Protein AF-0000000083258421 (afdb_homodimer)

Secondary structure (DSSP, 8-state):
------EEEEEEEEEEEEETTEEEEEE--SGGGTTSEE-SEEPPPTT--HHHHHHHHHHHHHSEEEEEEEEEEEEEEEEEEEETTEEEEEEEEEEEEEEEEEE-PPPP--STTS----EEEE-GGG--TTTB-HHHHHHHHHHHHS---SSPEE-S------/------EEEEEEEEEEEEETTEEEEEE--SGGGTTSEE-SEEPPPTT--HHHHHHHHHHHHHSEEEEEEEEEEEEEEEEEEEETTEEEEEEEEEEEEEEEEEE-PPPP--STTS----EEEE-GGG--TTTB-HHHHHHHHHHHHS---SSPEE-S------

Organism: NCBI:txid94136

Nearest PDB structures (foldseek):
  3cng-assembly1_B  TM=6.762E-01  e=2.393E-09  Nitrosomonas europaea ATCC 19718
  5ghp-assembly2_B  TM=7.342E-01  e=1.955E-08  Homo sapiens
  5gp0-assembly1_I  TM=7.096E-01  e=2.076E-08  Arabidopsis thaliana
  5ws7-assembly2_B  TM=7.136E-01  e=2.204E-08  Homo sapiens
  2b0v-assembly1_A  TM=6.969E-01  e=4.016E-08  Nitrosomonas europaea

Sequence (324 aa):
MISDRIYHRAFGVYGLCIEDEKLLVIHKNGGPYINRFDLPGGSLEEGESLTEAMRREVHEETGLRVEIDENIGVVDFKLPWLWKGHTDVHHIAVFYTVRQFAGVLIEPNQFKGQDSLGALWVSEEEVSIDNASPLVLKAFDWMKTKKLTIEAECFNEWKVLKMISDRIYHRAFGVYGLCIEDEKLLVIHKNGGPYINRFDLPGGSLEEGESLTEAMRREVHEETGLRVEIDENIGVVDFKLPWLWKGHTDVHHIAVFYTVRQFAGVLIEPNQFKGQDSLGALWVSEEEVSIDNASPLVLKAFDWMKTKKLTIEAECFNEWKVLK

pLDDT: mean 92.64, std 12.78, range [29.88, 98.88]

Radius of gyration: 20.69 Å; Cα contacts (8 Å, |Δi|>4): 763; chains: 2; bounding box: 55×64×48 Å

Solvent-accessible surface area (backbone atoms only — not comparable to full-atom values): 17523 Å² total; per-residue (Å²): 122,87,76,80,79,35,60,41,80,42,63,32,28,30,40,48,37,68,54,95,80,19,39,45,24,24,51,31,86,50,76,74,42,16,75,10,36,27,56,33,35,44,60,67,57,92,82,47,45,71,56,55,27,29,42,49,32,28,24,75,42,24,37,31,36,60,46,80,76,40,70,63,17,61,44,41,37,35,35,52,38,81,52,95,89,20,48,21,35,35,40,38,39,36,40,27,36,33,43,74,78,45,69,54,78,32,60,53,60,84,61,93,79,57,82,56,46,12,36,50,75,41,45,70,90,77,53,47,84,88,46,24,26,71,64,43,54,50,49,51,49,22,73,72,66,76,51,76,65,74,67,62,50,73,37,91,68,60,83,63,57,129,123,87,76,81,80,36,62,41,79,42,62,32,30,31,42,47,35,69,55,96,80,19,39,45,25,26,49,30,87,50,77,74,42,18,75,11,35,27,54,34,34,42,59,68,55,91,82,48,44,72,56,55,27,30,43,51,33,28,25,76,42,25,36,32,35,58,47,80,75,42,68,63,17,63,43,40,36,34,36,51,39,81,52,95,88,19,48,21,35,36,40,38,38,35,40,27,35,31,43,75,79,45,68,55,78,34,59,55,61,84,60,97,76,57,84,57,46,11,34,48,76,38,44,71,89,77,52,48,84,90,45,25,27,71,64,43,55,49,50,51,49,22,74,73,66,76,53,78,64,74,67,62,49,73,38,93,71,58,83,64,56,129

InterPro domains:
  IPR000086 NUDIX hydrolase domain [PF00293] (7-134)
  IPR000086 NUDIX hydrolase domain [PS51462] (6-144)
  IPR015797 NUDIX hydrolase-like domain superfamily [SSF55811] (9-143)
  IPR020084 NUDIX hydrolase, conserved site [PS00893] (42-63)
  IPR020476 NUDIX hydrolase [PR00502] (37-51)
  IPR020476 NUDIX hydrolase [PR00502] (51-66)

Foldseek 3Di:
DPPDAFEDEFEKEFEFEDDPQWTKWFAACDDQQHQATDTQIGDDDPPDDRVRRHQVRCCQQWFFGKDWDDFLAKAWEKAADDDPNGGIYIYIYTYTYIYGPDGDTDDQDPDPDDPRRGIDIDHPVRDDLVHHDVNVVQVSVCVVVVDGDDDHHYDHHGDRDD/DPPDAFEDEFEKEFEFEDDPQWTKWFAACDDQQHQATDTQIGDDDPPDDRVRRHQVRCCFQWFFGKDWDDFLAKAWEWAADDDPNGGIYIYIYTYTYIYGPDGDTDDQDPDPDDPRRGIDIDHPVRDDLVHHDVNVVQVSVCVVVVDGDDDHHYDHHGDRDD

Structure (mmCIF, N/CA/C/O backbone):
data_AF-0000000083258421-model_v1
#
loop_
_entity.id
_entity.type
_entity.pdbx_description
1 polymer 'DNA mismatch repair protein MutT'
#
loop_
_atom_site.group_PDB
_atom_site.id
_atom_site.type_symbol
_atom_site.label_atom_id
_atom_site.label_alt_id
_atom_site.label_comp_id
_atom_site.label_asym_id
_atom_site.label_entity_id
_atom_site.label_seq_id
_atom_site.pdbx_PDB_ins_code
_atom_site.Cartn_x
_atom_site.Cartn_y
_atom_site.Cartn_z
_atom_site.occupancy
_atom_site.B_iso_or_equiv
_atom_site.auth_seq_id
_atom_site.auth_comp_id
_atom_site.auth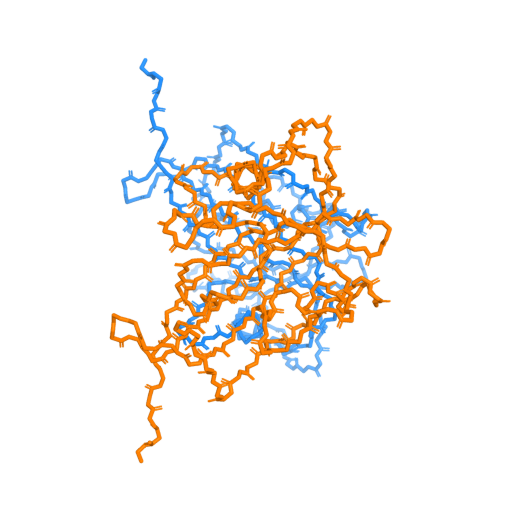_asym_id
_atom_site.auth_atom_id
_atom_site.pdbx_PDB_model_num
ATOM 1 N N . MET A 1 1 ? 23.922 6.582 -24.453 1 29.88 1 MET A N 1
ATOM 2 C CA . MET A 1 1 ? 22.578 7.152 -24.391 1 29.88 1 MET A CA 1
ATOM 3 C C . MET A 1 1 ? 21.891 6.785 -23.078 1 29.88 1 MET A C 1
ATOM 5 O O . MET A 1 1 ? 21.703 5.605 -22.781 1 29.88 1 MET A O 1
ATOM 9 N N . ILE A 1 2 ? 22.141 7.246 -22 1 42.41 2 ILE A N 1
ATOM 10 C CA . ILE A 1 2 ? 21.625 6.879 -20.688 1 42.41 2 ILE A CA 1
ATOM 11 C C . ILE A 1 2 ? 20.141 6.523 -20.797 1 42.41 2 ILE A C 1
ATOM 13 O O . ILE A 1 2 ? 19.312 7.375 -21.141 1 42.41 2 ILE A O 1
ATOM 17 N N . SER A 1 3 ? 19.688 5.488 -21.453 1 52.88 3 SER A N 1
ATOM 18 C CA . SER A 1 3 ? 18.375 5.074 -21.953 1 52.88 3 SER A CA 1
ATOM 19 C C . SER A 1 3 ? 17.281 5.355 -20.922 1 52.88 3 SER A C 1
ATOM 21 O O . SER A 1 3 ? 17.406 4.961 -19.766 1 52.88 3 SER A O 1
ATOM 23 N N . ASP A 1 4 ? 16.531 6.441 -21.078 1 80.94 4 ASP A N 1
ATOM 24 C CA . ASP A 1 4 ? 15.492 7.027 -20.234 1 80.94 4 ASP A CA 1
ATOM 25 C C . ASP A 1 4 ? 14.391 6.016 -19.938 1 80.94 4 ASP A C 1
ATOM 27 O O . ASP A 1 4 ? 13.75 5.492 -20.844 1 80.94 4 ASP A O 1
ATOM 31 N N . ARG A 1 5 ? 14.414 5.406 -18.828 1 92.5 5 ARG A N 1
ATOM 32 C CA . ARG A 1 5 ? 13.414 4.43 -18.422 1 92.5 5 ARG A CA 1
ATOM 33 C C . ARG A 1 5 ? 12.047 5.078 -18.266 1 92.5 5 ARG A C 1
ATOM 35 O O . ARG A 1 5 ? 11.922 6.168 -17.719 1 92.5 5 ARG A O 1
ATOM 42 N N . ILE A 1 6 ? 11.141 4.488 -18.922 1 95.81 6 ILE A N 1
ATOM 43 C CA . ILE A 1 6 ? 9.75 4.902 -18.812 1 95.81 6 ILE A CA 1
ATOM 44 C C . ILE A 1 6 ? 8.945 3.826 -18.094 1 95.81 6 ILE A C 1
ATOM 46 O O . ILE A 1 6 ? 8.766 2.723 -18.609 1 95.81 6 ILE A O 1
ATOM 50 N N . TYR A 1 7 ? 8.375 4.121 -17 1 97.19 7 TYR A N 1
ATOM 51 C CA . TYR A 1 7 ? 7.777 3.113 -16.125 1 97.19 7 TYR A CA 1
ATOM 52 C C . TYR A 1 7 ? 6.262 3.076 -16.297 1 97.19 7 TYR A C 1
ATOM 54 O O . TYR A 1 7 ? 5.613 4.121 -16.344 1 97.19 7 TYR A O 1
ATOM 62 N N . HIS A 1 8 ? 5.785 1.91 -16.422 1 97.44 8 HIS A N 1
ATOM 63 C CA . HIS A 1 8 ? 4.371 1.667 -16.156 1 97.44 8 HIS A CA 1
ATOM 64 C C . HIS A 1 8 ? 4.141 1.32 -14.688 1 97.44 8 HIS A C 1
ATOM 66 O O . HIS A 1 8 ? 4.691 0.341 -14.18 1 97.44 8 HIS A O 1
ATOM 72 N N . ARG A 1 9 ? 3.344 2.07 -14.031 1 97.69 9 ARG A N 1
ATOM 73 C CA . ARG A 1 9 ? 3.062 1.78 -12.625 1 97.69 9 ARG A CA 1
ATOM 74 C C . ARG A 1 9 ? 1.864 0.847 -12.492 1 97.69 9 ARG A C 1
ATOM 76 O O . ARG A 1 9 ? 0.759 1.178 -12.922 1 97.69 9 ARG A O 1
ATOM 83 N N . ALA A 1 10 ? 2.08 -0.339 -11.914 1 97.88 10 ALA A N 1
ATOM 84 C CA . ALA A 1 10 ? 1.036 -1.321 -11.625 1 97.88 10 ALA A CA 1
ATOM 85 C C . ALA A 1 10 ? 0.818 -1.473 -10.125 1 97.88 10 ALA A C 1
ATOM 87 O O . ALA A 1 10 ? 1.778 -1.522 -9.352 1 97.88 10 ALA A O 1
ATOM 88 N N . PHE A 1 11 ? -0.414 -1.455 -9.742 1 98.44 11 PHE A N 1
ATOM 89 C CA . PHE A 1 11 ? -0.797 -1.605 -8.344 1 98.44 11 PHE A CA 1
ATOM 90 C C . PHE A 1 11 ? -1.727 -2.799 -8.164 1 98.44 11 PHE A C 1
ATOM 92 O O . PHE A 1 11 ? -2.656 -2.994 -8.945 1 98.44 11 PHE A O 1
ATOM 99 N N . GLY A 1 12 ? -1.401 -3.598 -7.125 1 98.56 12 GLY A N 1
ATOM 100 C CA . GLY A 1 12 ? -2.262 -4.734 -6.836 1 98.56 12 GLY A CA 1
ATOM 101 C C . GLY A 1 12 ? -2.268 -5.121 -5.367 1 98.56 12 GLY A C 1
ATOM 102 O O . GLY A 1 12 ? -1.413 -4.672 -4.602 1 98.56 12 GLY A O 1
ATOM 103 N N . VAL A 1 13 ? -3.262 -5.91 -4.984 1 98.88 13 VAL A N 1
ATOM 104 C CA . VAL A 1 13 ? -3.396 -6.477 -3.645 1 98.88 13 VAL A CA 1
ATOM 105 C C . VAL A 1 13 ? -3.322 -8 -3.719 1 98.88 13 VAL A C 1
ATOM 107 O O . VAL A 1 13 ? -3.857 -8.609 -4.648 1 98.88 13 VAL A O 1
ATOM 110 N N . TYR A 1 14 ? -2.65 -8.594 -2.707 1 98.81 14 TYR A N 1
ATOM 111 C CA . TYR A 1 14 ? -2.361 -10.016 -2.793 1 98.81 14 TYR A CA 1
ATOM 112 C C . TYR A 1 14 ? -2.551 -10.695 -1.441 1 98.81 14 TYR A C 1
ATOM 114 O O . TYR A 1 14 ? -2.188 -10.133 -0.404 1 98.81 14 TYR A O 1
ATOM 122 N N . GLY A 1 15 ? -3.109 -11.836 -1.472 1 98.75 15 GLY A N 1
ATOM 123 C CA . GLY A 1 15 ? -3.346 -12.617 -0.268 1 98.75 15 GLY A CA 1
ATOM 124 C C . GLY A 1 15 ? -2.379 -13.773 -0.106 1 98.75 15 GLY A C 1
ATOM 125 O O . GLY A 1 15 ? -2.23 -14.602 -1.011 1 98.75 15 GLY A O 1
ATOM 126 N N . LEU A 1 16 ? -1.738 -13.812 0.996 1 98.75 16 LEU A N 1
ATOM 127 C CA . LEU A 1 16 ? -0.908 -14.953 1.37 1 98.75 16 LEU A CA 1
ATOM 128 C C . LEU A 1 16 ? -1.721 -15.984 2.139 1 98.75 16 LEU A C 1
ATOM 130 O O . LEU A 1 16 ? -2.037 -15.789 3.314 1 98.75 16 LEU A O 1
ATOM 134 N N . CYS A 1 17 ? -2.078 -17 1.497 1 98.44 17 CYS A N 1
ATOM 135 C CA . CYS A 1 17 ? -2.697 -18.156 2.129 1 98.44 17 CYS A CA 1
ATOM 136 C C . CYS A 1 17 ? -1.655 -19.219 2.465 1 98.44 17 CYS A C 1
ATOM 138 O O . CYS A 1 17 ? -1.062 -19.828 1.567 1 98.44 17 CYS A O 1
ATOM 140 N N . ILE A 1 18 ? -1.469 -19.438 3.764 1 98.38 18 ILE A N 1
ATOM 141 C CA . ILE A 1 18 ? -0.36 -20.281 4.215 1 98.38 18 ILE A CA 1
ATOM 142 C C . ILE A 1 18 ? -0.897 -21.453 5.027 1 98.38 18 ILE A C 1
ATOM 144 O O . ILE A 1 18 ? 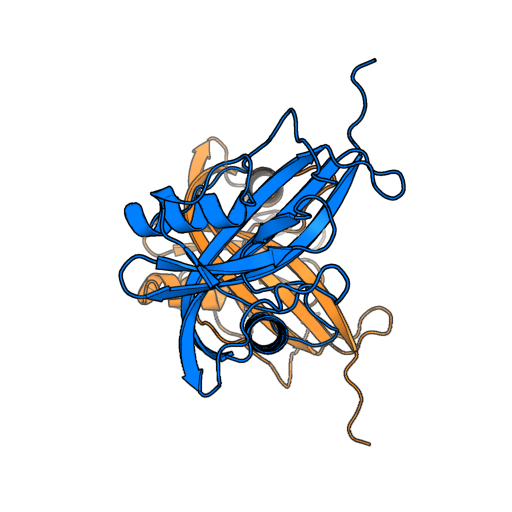-1.719 -21.266 5.926 1 98.38 18 ILE A O 1
ATOM 148 N N . GLU A 1 19 ? -0.505 -22.594 4.664 1 95.94 19 GLU A N 1
ATOM 149 C CA . GLU A 1 19 ? -0.822 -23.828 5.379 1 95.94 19 GLU A CA 1
ATOM 150 C C . GLU A 1 19 ? 0.378 -24.766 5.418 1 95.94 19 GLU A C 1
ATOM 152 O O . GLU A 1 19 ? 0.957 -25.078 4.375 1 95.94 19 GLU A O 1
ATOM 157 N N . ASP A 1 20 ? 0.779 -25.25 6.621 1 95.69 20 ASP A N 1
ATOM 158 C CA . ASP A 1 20 ? 1.861 -26.203 6.781 1 95.69 20 ASP A CA 1
ATOM 159 C C . ASP A 1 20 ? 3.113 -25.766 6.027 1 95.69 20 ASP A C 1
ATOM 161 O O . ASP A 1 20 ? 3.67 -26.531 5.234 1 95.69 20 ASP A O 1
ATOM 165 N N . GLU A 1 21 ? 3.416 -24.531 6.133 1 96.31 21 GLU A N 1
ATOM 166 C CA . GLU A 1 21 ? 4.621 -23.906 5.582 1 96.31 21 GLU A CA 1
ATOM 167 C C . GLU A 1 21 ? 4.574 -23.859 4.059 1 96.31 21 GLU A C 1
ATOM 169 O O . GLU A 1 21 ? 5.602 -23.672 3.404 1 96.31 21 GLU A O 1
ATOM 174 N N . LYS A 1 22 ? 3.4 -24.047 3.543 1 98.31 22 LYS A N 1
ATOM 175 C CA . LYS A 1 22 ? 3.197 -23.906 2.104 1 98.31 22 LYS A CA 1
ATOM 176 C C . LYS A 1 22 ? 2.393 -22.656 1.782 1 98.31 22 LYS A C 1
ATOM 178 O O . LYS A 1 22 ? 1.642 -22.156 2.625 1 98.31 22 LYS A O 1
ATOM 183 N N . LEU A 1 23 ? 2.617 -22.219 0.597 1 98.62 23 LEU A N 1
ATOM 184 C CA . LEU A 1 23 ? 1.951 -21.016 0.097 1 98.62 23 LEU A CA 1
ATOM 185 C C . LEU A 1 23 ? 1.04 -21.359 -1.079 1 98.62 23 LEU A C 1
ATOM 187 O O . LEU A 1 23 ? 1.433 -22.109 -1.98 1 98.62 23 LEU A O 1
ATOM 191 N N . LEU A 1 24 ? -0.202 -20.891 -1.027 1 98.19 24 LEU A N 1
ATOM 192 C CA . LEU A 1 24 ? -1.101 -21.047 -2.166 1 98.19 24 LEU A CA 1
ATOM 193 C C . LEU A 1 24 ? -0.735 -20.078 -3.289 1 98.19 24 LEU A C 1
ATOM 195 O O . LEU A 1 24 ? -0.641 -18.875 -3.068 1 98.19 24 LEU A O 1
ATOM 199 N N . VAL A 1 25 ? -0.503 -20.656 -4.434 1 98.12 25 VAL A N 1
ATOM 200 C CA . VAL A 1 25 ? -0.111 -19.828 -5.57 1 98.12 25 VAL A CA 1
ATOM 201 C C . VAL A 1 25 ? -0.979 -20.172 -6.781 1 98.12 25 VAL A C 1
ATOM 203 O O . VAL A 1 25 ? -1.718 -21.156 -6.766 1 98.12 25 VAL A O 1
ATOM 206 N N . ILE A 1 26 ? -0.925 -19.266 -7.746 1 96.75 26 ILE A N 1
ATOM 207 C CA . ILE A 1 26 ? -1.577 -19.469 -9.031 1 96.75 26 ILE A CA 1
ATOM 208 C C . ILE A 1 26 ? -0.54 -19.406 -10.156 1 96.75 26 ILE A C 1
ATOM 210 O O . ILE A 1 26 ? 0.608 -19.031 -9.922 1 96.75 26 ILE A O 1
ATOM 214 N N . HIS A 1 27 ? -0.948 -19.828 -11.312 1 93.12 27 HIS A N 1
ATOM 215 C CA . HIS A 1 27 ? -0.132 -19.641 -12.508 1 93.12 27 HIS A CA 1
ATOM 216 C C . HIS A 1 27 ? -0.548 -18.375 -13.25 1 93.12 27 HIS A C 1
ATOM 218 O O . HIS A 1 27 ? -1.675 -18.281 -13.742 1 93.12 27 HIS A O 1
ATOM 224 N N . LYS A 1 28 ? 0.379 -17.453 -13.344 1 92.06 28 LYS A N 1
ATOM 225 C CA . LYS A 1 28 ? 0.048 -16.203 -14.016 1 92.06 28 LYS A CA 1
ATOM 226 C C . LYS A 1 28 ? -0.064 -16.406 -15.523 1 92.06 28 LYS A C 1
ATOM 228 O O . LYS A 1 28 ? 0.782 -17.062 -16.125 1 92.06 28 LYS A O 1
ATOM 233 N N . ASN A 1 29 ? -1.01 -15.75 -16.109 1 89 29 ASN A N 1
ATOM 234 C CA . ASN A 1 29 ? -1.266 -15.992 -17.531 1 89 29 ASN A CA 1
ATOM 235 C C . ASN A 1 29 ? -1.022 -14.734 -18.359 1 89 29 ASN A C 1
ATOM 237 O O . ASN A 1 29 ? -1.435 -14.664 -19.516 1 89 29 ASN A O 1
ATOM 241 N N . GLY A 1 30 ? -0.426 -13.773 -17.734 1 88.62 30 GLY A N 1
ATOM 242 C CA . GLY A 1 30 ? -0.123 -12.547 -18.453 1 88.62 30 GLY A CA 1
ATOM 243 C C . GLY A 1 30 ? 0.861 -11.648 -17.719 1 88.62 30 GLY A C 1
ATOM 244 O O . GLY A 1 30 ? 1.296 -11.977 -16.609 1 88.62 30 GLY A O 1
ATOM 245 N N . GLY A 1 31 ? 1.229 -10.594 -18.484 1 92.75 31 GLY A N 1
ATOM 246 C CA . GLY A 1 31 ? 2.102 -9.609 -17.859 1 92.75 31 GLY A CA 1
ATOM 247 C C . GLY A 1 31 ? 3.531 -10.094 -17.703 1 92.75 31 GLY A C 1
ATOM 248 O O . GLY A 1 31 ? 3.926 -11.086 -18.312 1 92.75 31 GLY A O 1
ATOM 249 N N . PRO A 1 32 ? 4.25 -9.43 -16.906 1 95.25 32 PRO A N 1
ATOM 250 C CA . PRO A 1 32 ? 5.68 -9.727 -16.766 1 95.25 32 PRO A CA 1
ATOM 251 C C . PRO A 1 32 ? 5.945 -11.031 -16.031 1 95.25 32 PRO A C 1
ATOM 253 O O . PRO A 1 32 ? 7.059 -11.562 -16.078 1 95.25 32 PRO A O 1
ATOM 256 N N . TYR A 1 33 ? 4.93 -11.523 -15.352 1 96.19 33 TYR A N 1
ATOM 257 C CA . TYR A 1 33 ? 5.113 -12.727 -14.547 1 96.19 33 TYR A CA 1
ATOM 258 C C . TYR A 1 33 ? 4.477 -13.938 -15.219 1 96.19 33 TYR A C 1
ATOM 260 O O . TYR A 1 33 ? 4.242 -14.961 -14.578 1 96.19 33 TYR A O 1
ATOM 268 N N . ILE A 1 34 ? 4.195 -13.891 -16.484 1 93.38 34 ILE A N 1
ATOM 269 C CA . ILE A 1 34 ? 3.498 -14.953 -17.203 1 93.38 34 ILE A CA 1
ATOM 270 C C . ILE A 1 34 ? 4.25 -16.266 -17.047 1 93.38 34 ILE A C 1
ATOM 272 O O . ILE A 1 34 ? 5.48 -16.297 -17.078 1 93.38 34 ILE A O 1
ATOM 276 N N . ASN A 1 35 ? 3.422 -17.344 -16.766 1 92.19 35 ASN A N 1
ATOM 277 C CA . ASN A 1 35 ? 3.898 -18.703 -16.656 1 92.19 35 ASN A CA 1
ATOM 278 C C . ASN A 1 35 ? 4.762 -18.906 -15.406 1 92.19 35 ASN A C 1
ATOM 280 O O . ASN A 1 35 ? 5.539 -19.859 -15.328 1 92.19 35 ASN A O 1
ATOM 284 N N . ARG A 1 36 ? 4.699 -18.031 -14.492 1 95.94 36 ARG A N 1
ATOM 285 C CA . ARG A 1 36 ? 5.309 -18.172 -13.172 1 95.94 36 ARG A CA 1
ATOM 286 C C . ARG A 1 36 ? 4.242 -18.328 -12.094 1 95.94 36 ARG A C 1
ATOM 288 O O . ARG A 1 36 ? 3.09 -17.938 -12.289 1 95.94 36 ARG A O 1
ATOM 295 N N . PHE A 1 37 ? 4.703 -18.953 -11.047 1 96.88 37 PHE A N 1
ATOM 296 C CA . PHE A 1 37 ? 3.883 -18.891 -9.844 1 96.88 37 PHE A CA 1
ATOM 297 C C . PHE A 1 37 ? 3.711 -17.453 -9.375 1 96.88 37 PHE A C 1
ATOM 299 O O . PHE A 1 37 ? 4.668 -16.672 -9.375 1 96.88 37 PHE A O 1
ATOM 306 N N . ASP A 1 38 ? 2.5 -17.172 -9.07 1 98.06 38 ASP A N 1
ATOM 307 C CA . ASP A 1 38 ? 2.189 -15.852 -8.523 1 98.06 38 ASP A CA 1
ATOM 308 C C . ASP A 1 38 ? 1.229 -15.953 -7.34 1 98.06 38 ASP A C 1
ATOM 310 O O . ASP A 1 38 ? 0.704 -17.031 -7.055 1 98.06 38 ASP A O 1
ATOM 314 N N . LEU A 1 39 ? 1.066 -14.906 -6.633 1 98.5 39 LEU A N 1
ATOM 315 C CA . LEU A 1 39 ? 0.11 -14.875 -5.531 1 98.5 39 LEU A CA 1
ATOM 316 C C . LEU A 1 39 ? -1.298 -14.594 -6.039 1 98.5 39 LEU A C 1
ATOM 318 O O . LEU A 1 39 ? -1.475 -13.82 -6.988 1 98.5 39 LEU A O 1
ATOM 322 N N . PRO A 1 40 ? -2.289 -15.242 -5.438 1 98 40 PRO A N 1
ATOM 323 C CA . PRO A 1 40 ? -3.646 -14.789 -5.758 1 98 40 PRO A CA 1
ATOM 324 C C . PRO A 1 40 ? -3.873 -13.312 -5.426 1 98 40 PRO A C 1
ATOM 326 O O . PRO A 1 40 ? -3.512 -12.859 -4.34 1 98 40 PRO A O 1
ATOM 329 N N . GLY A 1 41 ? -4.414 -12.617 -6.258 1 98 41 GLY A N 1
ATOM 330 C CA . GLY A 1 41 ? -4.605 -11.188 -6.125 1 98 41 GLY A CA 1
ATOM 331 C C . GLY A 1 41 ? -4.66 -10.461 -7.457 1 98 41 GLY A C 1
ATOM 332 O O . GLY A 1 41 ? -4.676 -11.102 -8.516 1 98 41 GLY A O 1
ATOM 333 N N . GLY A 1 42 ? -4.738 -9.18 -7.445 1 97.75 42 GLY A N 1
ATOM 334 C CA . GLY A 1 42 ? -4.832 -8.398 -8.664 1 97.75 42 GLY A CA 1
ATOM 335 C C . GLY A 1 42 ? -5.184 -6.945 -8.422 1 97.75 42 GLY A C 1
ATOM 336 O O . GLY A 1 42 ? -4.98 -6.43 -7.32 1 97.75 42 GLY A O 1
ATOM 337 N N . SER A 1 43 ? -5.629 -6.316 -9.461 1 97.94 43 SER A N 1
ATOM 338 C CA . SER A 1 43 ? -5.922 -4.887 -9.43 1 97.94 43 SER A CA 1
ATOM 339 C C . SER A 1 43 ? -7.305 -4.621 -8.836 1 97.94 43 SER A C 1
ATOM 341 O O . SER A 1 43 ? -8.156 -5.508 -8.82 1 97.94 43 SER A O 1
ATOM 343 N N . LEU A 1 44 ? -7.484 -3.439 -8.352 1 98.44 44 LEU A N 1
ATOM 344 C CA . LEU A 1 44 ? -8.781 -3.004 -7.84 1 98.44 44 LEU A CA 1
ATOM 345 C C . LEU A 1 44 ? -9.727 -2.662 -8.984 1 98.44 44 LEU A C 1
ATOM 347 O O . LEU A 1 44 ? -9.32 -2.043 -9.969 1 98.44 44 LEU A O 1
ATOM 351 N N . GLU A 1 45 ? -10.992 -3.025 -8.852 1 97.38 45 GLU A N 1
ATOM 352 C CA . GLU A 1 45 ? -12.047 -2.49 -9.711 1 97.38 45 GLU A CA 1
ATOM 353 C C . GLU A 1 45 ? -12.562 -1.159 -9.172 1 97.38 45 GLU A C 1
ATOM 355 O O . GLU A 1 45 ? -12.234 -0.762 -8.055 1 97.38 45 GLU A O 1
ATOM 360 N N . GLU A 1 46 ? -13.352 -0.487 -9.922 1 94.06 46 GLU A N 1
ATOM 361 C CA . GLU A 1 46 ? -13.891 0.81 -9.523 1 94.06 46 GLU A CA 1
ATOM 362 C C . GLU A 1 46 ? -14.711 0.694 -8.242 1 94.06 46 GLU A C 1
ATOM 364 O O . GLU A 1 46 ? -15.562 -0.191 -8.117 1 94.06 46 GLU A O 1
ATOM 369 N N . GLY A 1 47 ? -14.352 1.527 -7.293 1 93.94 47 GLY A N 1
ATOM 370 C CA . GLY A 1 47 ? -15.125 1.614 -6.07 1 93.94 47 GLY A CA 1
ATOM 371 C C . GLY A 1 47 ? -14.719 0.592 -5.027 1 93.94 47 GLY A C 1
ATOM 372 O O . GLY A 1 47 ? -15.172 0.649 -3.883 1 93.94 47 GLY A O 1
ATOM 373 N N . GLU A 1 48 ? -13.836 -0.302 -5.359 1 97.81 48 GLU A N 1
ATOM 374 C CA . GLU A 1 48 ? -13.422 -1.342 -4.422 1 97.81 48 GLU A CA 1
ATOM 375 C C . GLU A 1 48 ? -12.406 -0.804 -3.416 1 97.81 48 GLU A C 1
ATOM 377 O O . GLU A 1 48 ? -11.508 -0.044 -3.779 1 97.81 48 GLU A O 1
ATOM 382 N N . SER A 1 49 ? -12.625 -1.205 -2.182 1 98.62 49 SER A N 1
ATOM 383 C CA . SER A 1 49 ? -11.547 -1.07 -1.207 1 98.62 49 SER A CA 1
ATOM 384 C C . SER A 1 49 ? -10.453 -2.109 -1.442 1 98.62 49 SER A C 1
ATOM 386 O O . SER A 1 49 ? -10.625 -3.023 -2.252 1 98.62 49 SER A O 1
ATOM 388 N N . LEU A 1 50 ? -9.383 -1.955 -0.729 1 98.81 50 LEU A N 1
ATOM 389 C CA . LEU A 1 50 ? -8.297 -2.922 -0.824 1 98.81 50 LEU A CA 1
ATOM 390 C C . LEU A 1 50 ? -8.781 -4.32 -0.459 1 98.81 50 LEU A C 1
ATOM 392 O O . LEU A 1 50 ? -8.508 -5.285 -1.181 1 98.81 50 LEU A O 1
ATOM 396 N N . THR A 1 51 ? -9.539 -4.438 0.572 1 98.75 51 THR A N 1
ATOM 397 C CA . THR A 1 51 ? -9.938 -5.738 1.09 1 98.75 51 THR A CA 1
ATOM 398 C C . THR A 1 51 ? -11.016 -6.363 0.212 1 98.75 51 THR A C 1
ATOM 400 O O . THR A 1 51 ? -11.055 -7.582 0.034 1 98.75 51 THR A O 1
ATOM 403 N N . GLU A 1 52 ? -11.906 -5.504 -0.319 1 98.5 52 GLU A N 1
ATOM 404 C CA . GLU A 1 52 ? -12.898 -6.008 -1.261 1 98.5 52 GLU A CA 1
ATOM 405 C C . GLU A 1 52 ? -12.234 -6.617 -2.492 1 98.5 52 GLU A C 1
ATOM 407 O O . GLU A 1 52 ? -12.602 -7.711 -2.928 1 98.5 52 GLU A O 1
ATOM 412 N N . ALA A 1 53 ? -11.281 -5.898 -3.039 1 98.62 53 ALA A N 1
ATOM 413 C CA . ALA A 1 53 ? -10.547 -6.398 -4.195 1 98.62 53 ALA A CA 1
ATOM 414 C C . ALA A 1 53 ? -9.812 -7.691 -3.863 1 98.62 53 ALA A C 1
ATOM 416 O O . ALA A 1 53 ? -9.859 -8.656 -4.637 1 98.62 53 ALA A O 1
ATOM 417 N N . MET A 1 54 ? -9.164 -7.707 -2.746 1 98.12 54 MET A N 1
ATOM 418 C CA . MET A 1 54 ? -8.406 -8.883 -2.32 1 98.12 54 MET A CA 1
ATOM 419 C C . MET A 1 54 ? -9.312 -10.109 -2.246 1 98.12 54 MET A C 1
ATOM 421 O O . MET A 1 54 ? -9.016 -11.141 -2.852 1 98.12 54 MET A O 1
ATOM 425 N N . ARG A 1 55 ? -10.422 -9.992 -1.573 1 98.5 55 ARG A N 1
ATOM 426 C CA . ARG A 1 55 ? -11.336 -11.117 -1.4 1 98.5 55 ARG A CA 1
ATOM 427 C C . ARG A 1 55 ? -11.922 -11.555 -2.738 1 98.5 55 ARG A C 1
ATOM 429 O O . ARG A 1 55 ? -12.047 -12.758 -3.004 1 98.5 55 ARG A O 1
ATOM 436 N N . ARG A 1 56 ? -12.273 -10.602 -3.557 1 98.19 56 ARG A N 1
ATOM 437 C CA . ARG A 1 56 ? -12.836 -10.922 -4.863 1 98.19 56 ARG A CA 1
ATOM 438 C C . ARG A 1 56 ? -11.82 -11.672 -5.723 1 98.19 56 ARG A C 1
ATOM 440 O O . ARG A 1 56 ? -12.117 -12.742 -6.258 1 98.19 56 ARG A O 1
ATOM 447 N N . GLU A 1 57 ? -10.602 -11.141 -5.855 1 97.69 57 GLU A N 1
ATOM 448 C CA . GLU A 1 57 ? -9.562 -11.719 -6.703 1 97.69 57 GLU A CA 1
ATOM 449 C C . GLU A 1 57 ? -9.18 -13.117 -6.234 1 97.69 57 GLU A C 1
ATOM 451 O O . GLU A 1 57 ? -9.016 -14.023 -7.051 1 97.69 57 GLU A O 1
ATOM 456 N N . VAL A 1 58 ? -9.039 -13.297 -4.926 1 97.5 58 VAL A N 1
ATOM 457 C CA . VAL A 1 58 ? -8.672 -14.609 -4.402 1 97.5 58 VAL A CA 1
ATOM 458 C C . VAL A 1 58 ? -9.773 -15.617 -4.734 1 97.5 58 VAL A C 1
ATOM 460 O O . VAL A 1 58 ? 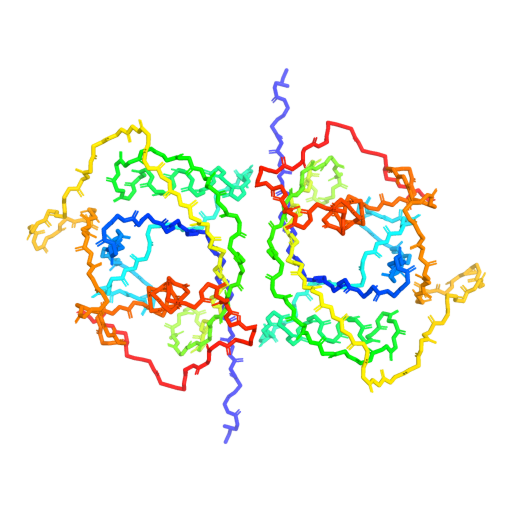-9.484 -16.734 -5.176 1 97.5 58 VA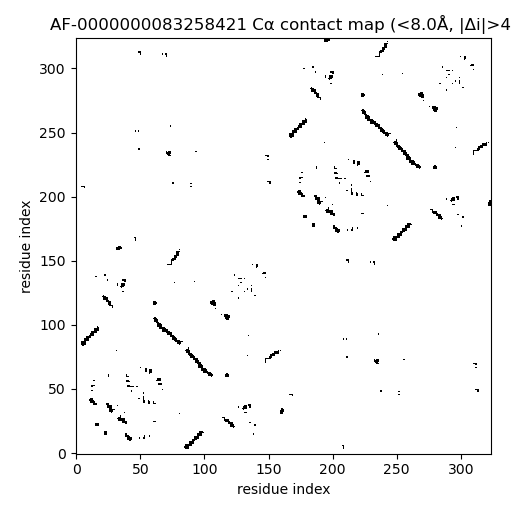L A O 1
ATOM 463 N N . HIS A 1 59 ? -10.961 -15.172 -4.574 1 97.5 59 HIS A N 1
ATOM 464 C CA . HIS A 1 59 ? -12.07 -16.062 -4.895 1 97.5 59 HIS A CA 1
ATOM 465 C C . HIS A 1 59 ? -12.094 -16.406 -6.379 1 97.5 59 HIS A C 1
ATOM 467 O O . HIS A 1 59 ? -12.219 -17.578 -6.742 1 97.5 59 HIS A O 1
ATOM 473 N N . GLU A 1 60 ? -11.992 -15.43 -7.223 1 95.81 60 GLU A N 1
ATOM 474 C CA . GLU A 1 60 ? -12.047 -15.625 -8.672 1 95.81 60 GLU A CA 1
ATOM 475 C C . GLU A 1 60 ? -10.922 -16.547 -9.141 1 95.81 60 GLU A C 1
ATOM 477 O O . GLU A 1 60 ? -11.133 -17.391 -10.016 1 95.81 60 GLU A O 1
ATOM 482 N N . GLU A 1 61 ? -9.766 -16.422 -8.555 1 95.31 61 GLU A N 1
ATOM 483 C CA . GLU A 1 61 ? -8.578 -17.109 -9.055 1 95.31 61 GLU A CA 1
ATOM 484 C C . GLU A 1 61 ? -8.43 -18.484 -8.414 1 95.31 61 GLU A C 1
ATOM 486 O O . GLU A 1 61 ? -7.828 -19.391 -9 1 95.31 61 GLU A O 1
ATOM 491 N N . THR A 1 62 ? -8.961 -18.703 -7.168 1 96.12 62 THR A N 1
ATOM 492 C CA . THR A 1 62 ? -8.641 -19.922 -6.43 1 96.12 62 THR A CA 1
ATOM 493 C C . THR A 1 62 ? -9.906 -20.672 -6.043 1 96.12 62 THR A C 1
ATOM 495 O O . THR A 1 62 ? -9.852 -21.844 -5.664 1 96.12 62 THR A O 1
ATOM 498 N N . GLY A 1 63 ? -11.047 -19.984 -6.039 1 96.12 63 GLY A N 1
ATOM 499 C CA . GLY A 1 63 ? -12.297 -20.547 -5.566 1 96.12 63 GLY A CA 1
ATOM 500 C C . GLY A 1 63 ? -12.5 -20.375 -4.07 1 96.12 63 GLY A C 1
ATOM 501 O O . GLY A 1 63 ? -13.594 -20.641 -3.557 1 96.12 63 GLY A O 1
ATOM 502 N N . LEU A 1 64 ? -11.539 -19.906 -3.385 1 96.69 64 LEU A N 1
ATOM 503 C CA . LEU A 1 64 ? -11.602 -19.812 -1.931 1 96.69 64 LEU A CA 1
ATOM 504 C C . LEU A 1 64 ? -12.242 -18.5 -1.488 1 96.69 64 LEU A C 1
ATOM 506 O O . LEU A 1 64 ? -12.008 -17.469 -2.102 1 96.69 64 LEU A O 1
ATOM 510 N N . ARG A 1 65 ? -13 -18.562 -0.51 1 98.06 65 ARG A N 1
ATOM 511 C CA . ARG A 1 65 ? -13.43 -17.391 0.248 1 98.06 65 ARG A CA 1
ATOM 512 C C . ARG A 1 65 ? -12.586 -17.203 1.503 1 98.06 65 ARG A C 1
ATOM 514 O O . ARG A 1 65 ? -12.383 -18.156 2.266 1 98.06 65 ARG A O 1
ATOM 521 N N . VAL A 1 66 ? -12.133 -15.992 1.688 1 98.38 66 VAL A N 1
ATOM 522 C CA . VAL A 1 66 ? -11.102 -15.852 2.713 1 98.38 66 VAL A CA 1
ATOM 523 C C . VAL A 1 66 ? -11.453 -14.703 3.648 1 98.38 66 VAL A C 1
ATOM 525 O O . VAL A 1 66 ? -12.188 -13.789 3.266 1 98.38 66 VAL A O 1
ATOM 528 N N . GLU A 1 67 ? -10.945 -14.789 4.855 1 97.88 67 GLU A N 1
ATOM 529 C CA . GLU A 1 67 ? -10.852 -13.688 5.805 1 97.88 67 GLU A CA 1
ATOM 530 C C . GLU A 1 67 ? -9.422 -13.148 5.898 1 97.88 67 GLU A C 1
ATOM 532 O O . GLU A 1 67 ? -8.461 -13.906 5.754 1 97.88 67 GLU A O 1
ATOM 537 N N . ILE A 1 68 ? -9.328 -11.93 6.117 1 98.19 68 ILE A N 1
ATOM 538 C CA . ILE A 1 68 ? -8.008 -11.297 6.207 1 98.19 68 ILE A CA 1
ATOM 539 C C . ILE A 1 68 ? -7.539 -11.289 7.66 1 98.19 68 ILE A C 1
ATOM 541 O O . ILE A 1 68 ? -8.266 -10.844 8.555 1 98.19 68 ILE A O 1
ATOM 545 N N . ASP A 1 69 ? -6.32 -11.703 7.883 1 97 69 ASP A N 1
ATOM 546 C CA . ASP A 1 69 ? -5.789 -11.82 9.234 1 97 69 ASP A CA 1
ATOM 547 C C . ASP A 1 69 ? -4.863 -10.648 9.562 1 97 69 ASP A C 1
ATOM 549 O O . ASP A 1 69 ? -4.91 -10.109 10.672 1 97 69 ASP A O 1
ATOM 553 N N . GLU A 1 70 ? -4.039 -10.32 8.609 1 96.56 70 GLU A N 1
ATOM 554 C CA . GLU A 1 70 ? -3.012 -9.336 8.93 1 96.56 70 GLU A CA 1
ATOM 555 C C . GLU A 1 70 ? -2.717 -8.43 7.73 1 96.56 70 GLU A C 1
ATOM 557 O O . GLU A 1 70 ? -2.658 -8.898 6.594 1 96.56 70 GLU A O 1
ATOM 562 N N . ASN A 1 71 ? -2.604 -7.168 8.047 1 96.94 71 ASN A N 1
ATOM 563 C CA . ASN A 1 71 ? -1.98 -6.211 7.137 1 96.94 71 ASN A CA 1
ATOM 564 C C . ASN A 1 71 ? -0.458 -6.297 7.191 1 96.94 71 ASN A C 1
ATOM 566 O O . ASN A 1 71 ? 0.171 -5.734 8.086 1 96.94 71 ASN A O 1
ATOM 570 N N . ILE A 1 72 ? 0.197 -7.012 6.246 1 96.62 72 ILE A N 1
ATOM 571 C CA . ILE A 1 72 ? 1.627 -7.293 6.289 1 96.62 72 ILE A CA 1
ATOM 572 C C . ILE A 1 72 ? 2.412 -6.051 5.879 1 96.62 72 ILE A C 1
ATOM 574 O O . ILE A 1 72 ? 3.484 -5.777 6.422 1 96.62 72 ILE A O 1
ATOM 578 N N . GLY A 1 73 ? 1.889 -5.379 4.836 1 97.62 73 GLY A N 1
ATOM 579 C CA . GLY A 1 73 ? 2.59 -4.211 4.324 1 97.62 73 GLY A CA 1
ATOM 580 C C . GLY A 1 73 ? 2.574 -4.121 2.811 1 97.62 73 GLY A C 1
ATOM 581 O O . GLY A 1 73 ? 1.677 -4.656 2.16 1 97.62 73 GLY A O 1
ATOM 582 N N . VAL A 1 74 ? 3.479 -3.312 2.307 1 98.5 74 VAL A N 1
ATOM 583 C CA . VAL A 1 74 ? 3.561 -3.029 0.878 1 98.5 74 VAL A CA 1
ATOM 584 C C . VAL A 1 74 ? 5 -3.195 0.4 1 98.5 74 VAL A C 1
ATOM 586 O O . VAL A 1 74 ? 5.941 -2.834 1.109 1 98.5 74 VAL A O 1
ATOM 589 N N . VAL A 1 75 ? 5.137 -3.75 -0.753 1 98.38 75 VAL A N 1
ATOM 590 C CA . VAL A 1 75 ? 6.441 -3.871 -1.397 1 98.38 75 VAL A CA 1
ATOM 591 C C . VAL A 1 75 ? 6.344 -3.416 -2.852 1 98.38 75 VAL A C 1
ATOM 593 O O . VAL A 1 75 ? 5.266 -3.455 -3.449 1 98.38 75 VAL A O 1
ATOM 596 N N . ASP A 1 76 ? 7.441 -2.959 -3.363 1 98.69 76 ASP A N 1
ATOM 597 C CA . ASP A 1 76 ? 7.406 -2.598 -4.777 1 98.69 76 ASP A CA 1
ATOM 598 C C . ASP A 1 76 ? 8.633 -3.141 -5.512 1 98.69 76 ASP A C 1
ATOM 600 O O . ASP A 1 76 ? 9.68 -3.35 -4.906 1 98.69 76 ASP A O 1
ATOM 604 N N . PHE A 1 77 ? 8.391 -3.494 -6.77 1 98.5 77 PHE A N 1
ATOM 605 C CA . PHE A 1 77 ? 9.359 -4.105 -7.668 1 98.5 77 PHE A CA 1
ATOM 606 C C . PHE A 1 77 ? 9.508 -3.281 -8.945 1 98.5 77 PHE A C 1
ATOM 608 O O . PHE A 1 77 ? 8.516 -2.785 -9.484 1 98.5 77 PHE A O 1
ATOM 615 N N . LYS A 1 78 ? 10.688 -3.184 -9.414 1 98.25 78 LYS A N 1
ATOM 616 C CA . LYS A 1 78 ? 10.977 -2.6 -10.719 1 98.25 78 LYS A CA 1
ATOM 617 C C . LYS A 1 78 ? 11.727 -3.584 -11.609 1 98.25 78 LYS A C 1
ATOM 619 O O . LYS A 1 78 ? 12.75 -4.137 -11.203 1 98.25 78 LYS A O 1
ATOM 624 N N . LEU A 1 79 ? 11.234 -3.84 -12.75 1 97.69 79 LEU A N 1
ATOM 625 C CA . LEU A 1 79 ? 11.891 -4.766 -13.672 1 97.69 79 LEU A CA 1
ATOM 626 C C . LEU A 1 79 ? 11.594 -4.395 -15.117 1 97.69 79 LEU A C 1
ATOM 628 O O . LEU A 1 79 ? 10.586 -3.742 -15.406 1 97.69 79 LEU A O 1
ATOM 632 N N . PRO A 1 80 ? 12.477 -4.785 -16.047 1 96.69 80 PRO A N 1
ATOM 633 C CA . PRO A 1 80 ? 12.25 -4.492 -17.469 1 96.69 80 PRO A CA 1
ATOM 634 C C . PRO A 1 80 ? 11.055 -5.25 -18.031 1 96.69 80 PRO A C 1
ATOM 636 O O . PRO A 1 80 ? 10.891 -6.441 -17.781 1 96.69 80 PRO A O 1
ATOM 639 N N . TRP A 1 81 ? 10.188 -4.516 -18.703 1 95.69 81 TRP A N 1
ATOM 640 C CA . TRP A 1 81 ? 9.031 -5.078 -19.406 1 95.69 81 TRP A CA 1
ATOM 641 C C . TRP A 1 81 ? 8.516 -4.117 -20.469 1 95.69 81 TRP A C 1
ATOM 643 O O . TRP A 1 81 ? 7.926 -3.086 -20.156 1 95.69 81 TRP A O 1
ATOM 653 N N . LEU A 1 82 ? 8.766 -4.48 -21.703 1 93.56 82 LEU A N 1
ATOM 654 C CA . LEU A 1 82 ? 8.305 -3.633 -22.797 1 93.56 82 LEU A CA 1
ATOM 655 C C . LEU A 1 82 ? 6.801 -3.789 -23.016 1 93.56 82 LEU A C 1
ATOM 657 O O . LEU A 1 82 ? 6.332 -4.863 -23.391 1 93.56 82 LEU A O 1
ATOM 661 N N . TRP A 1 83 ? 6.078 -2.762 -22.734 1 92.44 83 TRP A N 1
ATOM 662 C CA . TRP A 1 83 ? 4.625 -2.803 -22.844 1 92.44 83 TRP A CA 1
ATOM 663 C C . TRP A 1 83 ? 4.062 -1.416 -23.141 1 92.44 83 TRP A C 1
ATOM 665 O O . TRP A 1 83 ? 4.258 -0.484 -22.359 1 92.44 83 TRP A O 1
ATOM 675 N N . LYS A 1 84 ? 3.412 -1.255 -24.234 1 95.12 84 LYS A N 1
ATOM 676 C CA . LYS A 1 84 ? 2.713 -0.029 -24.609 1 95.12 84 LYS A CA 1
ATOM 677 C C . LYS A 1 84 ? 3.619 1.188 -24.453 1 95.12 84 LYS A C 1
ATOM 679 O O . LYS A 1 84 ? 3.232 2.188 -23.844 1 95.12 84 LYS A O 1
ATOM 684 N N . GLY A 1 85 ? 4.75 1.116 -24.953 1 94.31 85 GLY A N 1
ATOM 685 C CA . GLY A 1 85 ? 5.676 2.236 -24.984 1 94.31 85 GLY A CA 1
ATOM 686 C C . GLY A 1 85 ? 6.477 2.381 -23.703 1 94.31 85 GLY A C 1
ATOM 687 O O . GLY A 1 85 ? 7.328 3.264 -23.594 1 94.31 85 GLY A O 1
ATOM 688 N N . HIS A 1 86 ? 6.219 1.58 -22.734 1 96.44 86 HIS A N 1
ATOM 689 C CA . HIS A 1 86 ? 6.996 1.568 -21.5 1 96.44 86 HIS A CA 1
ATOM 690 C C . HIS A 1 86 ? 8.164 0.596 -21.594 1 96.44 86 HIS A C 1
ATOM 692 O O . HIS A 1 86 ? 8.047 -0.471 -22.203 1 96.44 86 HIS A O 1
ATOM 698 N N . THR A 1 87 ? 9.25 0.989 -20.859 1 96.81 87 THR A N 1
ATOM 699 C CA . THR A 1 87 ? 10.438 0.14 -20.891 1 96.81 87 THR A CA 1
ATOM 700 C C . THR A 1 87 ? 10.484 -0.763 -19.656 1 96.81 87 THR A C 1
ATOM 702 O O . THR A 1 87 ? 11.172 -1.79 -19.656 1 96.81 87 THR A O 1
ATOM 705 N N . ASP A 1 88 ? 9.812 -0.322 -18.609 1 97.75 88 ASP A N 1
ATOM 706 C CA . ASP A 1 88 ? 9.852 -1.018 -17.328 1 97.75 88 ASP A CA 1
ATOM 707 C C . ASP A 1 88 ? 8.484 -1.007 -16.656 1 97.75 88 ASP A C 1
ATOM 709 O O . ASP A 1 88 ? 7.617 -0.21 -17.016 1 97.75 88 ASP A O 1
ATOM 713 N N . VAL A 1 89 ? 8.344 -1.91 -15.766 1 97.94 89 VAL A N 1
ATOM 714 C CA . VAL A 1 89 ? 7.18 -1.881 -14.883 1 97.94 89 VAL A CA 1
ATOM 715 C C . VAL A 1 89 ? 7.625 -1.57 -13.453 1 97.94 89 VAL A C 1
ATOM 717 O O . VAL A 1 89 ? 8.68 -2.033 -13.008 1 97.94 89 VAL A O 1
ATOM 720 N N . HIS A 1 90 ? 6.926 -0.722 -12.773 1 98.5 90 HIS A N 1
ATOM 721 C CA . HIS A 1 90 ? 6.949 -0.512 -11.328 1 98.5 90 HIS A CA 1
ATOM 722 C C . HIS A 1 90 ? 5.711 -1.109 -10.664 1 98.5 90 HIS A C 1
ATOM 724 O O . HIS A 1 90 ? 4.629 -0.522 -10.719 1 98.5 90 HIS A O 1
ATOM 730 N N . HIS A 1 91 ? 5.926 -2.271 -10.094 1 98.62 91 HIS A N 1
ATOM 731 C CA . HIS A 1 91 ? 4.824 -3.025 -9.508 1 98.62 91 HIS A CA 1
ATOM 732 C C . HIS A 1 91 ? 4.754 -2.809 -8 1 98.62 91 HIS A C 1
ATOM 734 O O . HIS A 1 91 ? 5.664 -3.209 -7.266 1 98.62 91 HIS A O 1
ATOM 740 N N . ILE A 1 92 ? 3.676 -2.172 -7.555 1 98.81 92 ILE A N 1
ATOM 741 C CA . ILE A 1 92 ? 3.395 -1.976 -6.137 1 98.81 92 ILE A CA 1
ATOM 742 C C . ILE A 1 92 ? 2.395 -3.027 -5.656 1 98.81 92 ILE A C 1
ATOM 744 O O . ILE A 1 92 ? 1.295 -3.143 -6.203 1 98.81 92 ILE A O 1
ATOM 748 N N . ALA A 1 93 ? 2.803 -3.771 -4.645 1 98.81 93 ALA A N 1
ATOM 749 C CA . ALA A 1 93 ? 2.008 -4.918 -4.203 1 98.81 93 ALA A CA 1
ATOM 750 C C . ALA A 1 93 ? 1.695 -4.824 -2.713 1 98.81 93 ALA A C 1
ATOM 752 O O . ALA A 1 93 ? 2.605 -4.766 -1.884 1 98.81 93 ALA A O 1
ATOM 753 N N . VAL A 1 94 ? 0.43 -4.816 -2.365 1 98.81 94 VAL A N 1
ATOM 754 C CA . VAL A 1 94 ? -0.034 -4.887 -0.984 1 98.81 94 VAL A CA 1
ATOM 755 C C . VAL A 1 94 ? -0.206 -6.348 -0.571 1 98.81 94 VAL A C 1
ATOM 757 O O . VAL A 1 94 ? -0.811 -7.137 -1.299 1 98.81 94 VAL A O 1
ATOM 760 N N . PHE A 1 95 ? 0.323 -6.707 0.602 1 98.69 95 PHE A N 1
ATOM 761 C CA . PHE A 1 95 ? 0.273 -8.078 1.1 1 98.69 95 PHE A CA 1
ATOM 762 C C . PHE A 1 95 ? -0.634 -8.172 2.32 1 98.69 95 PHE A C 1
ATOM 764 O O . PHE A 1 95 ? -0.501 -7.395 3.264 1 98.69 95 PHE A O 1
ATOM 771 N N . TYR A 1 96 ? -1.49 -9.094 2.281 1 98.62 96 TYR A N 1
ATOM 772 C CA . TYR A 1 96 ? -2.271 -9.523 3.434 1 98.62 96 TYR A CA 1
ATOM 773 C C . TYR A 1 96 ? -2.082 -11.016 3.693 1 98.62 96 TYR A C 1
ATOM 775 O O . TYR A 1 96 ? -1.979 -11.805 2.752 1 98.62 96 TYR A O 1
ATOM 783 N N . THR A 1 97 ? -2.084 -11.445 4.953 1 98.44 97 THR A N 1
ATOM 784 C CA . THR A 1 97 ? -2.35 -12.859 5.199 1 98.44 97 THR A CA 1
ATOM 785 C C . THR A 1 97 ? -3.85 -13.133 5.223 1 98.44 97 THR A C 1
ATOM 787 O O . THR A 1 97 ? -4.625 -12.32 5.742 1 98.44 97 THR A O 1
ATOM 790 N N . VAL A 1 98 ? -4.168 -14.258 4.648 1 98.62 98 VAL A N 1
ATOM 791 C CA . VAL A 1 98 ? -5.582 -14.609 4.578 1 98.62 98 VAL A CA 1
ATOM 792 C C . VAL A 1 98 ? -5.773 -16.062 4.992 1 98.62 98 VAL A C 1
ATOM 794 O O . VAL A 1 98 ? -4.836 -16.859 4.93 1 98.62 98 VAL A O 1
ATOM 797 N N . ARG A 1 99 ? -7.016 -16.359 5.402 1 97.88 99 ARG A N 1
ATOM 798 C CA . ARG A 1 99 ? -7.391 -17.719 5.777 1 97.88 99 ARG A CA 1
ATOM 799 C C . ARG A 1 99 ? -8.734 -18.109 5.168 1 97.88 99 ARG A C 1
ATOM 801 O O . ARG A 1 99 ? -9.68 -17.312 5.188 1 97.88 99 ARG A O 1
ATOM 808 N N . GLN A 1 100 ? -8.719 -19.312 4.66 1 96.25 100 GLN A N 1
ATOM 809 C CA . GLN A 1 100 ? -9.953 -19.797 4.059 1 96.25 100 GLN A CA 1
ATOM 810 C C . GLN A 1 100 ? -11.023 -20.031 5.117 1 96.25 100 GLN A C 1
ATOM 812 O O . GLN A 1 100 ? -10.758 -20.656 6.152 1 96.25 100 GLN A O 1
ATOM 817 N N . PHE A 1 101 ? -12.188 -19.562 4.852 1 95.62 101 PHE A N 1
ATOM 818 C CA . PHE A 1 101 ? -13.289 -19.922 5.738 1 95.62 101 PHE A CA 1
ATOM 819 C C . PHE A 1 101 ? -14.391 -20.641 4.977 1 95.62 101 PHE A C 1
ATOM 821 O O . PHE A 1 101 ? -15.273 -21.25 5.582 1 95.62 101 PHE A O 1
ATOM 828 N N . ALA A 1 102 ? -14.328 -20.578 3.623 1 94.88 102 ALA A N 1
ATOM 829 C CA . ALA A 1 102 ? -15.266 -21.281 2.764 1 94.88 102 ALA A CA 1
ATOM 830 C C . ALA A 1 102 ? -14.719 -21.422 1.346 1 94.88 102 ALA A C 1
ATOM 832 O O . ALA A 1 102 ? -13.617 -20.953 1.052 1 94.88 102 ALA A O 1
ATOM 833 N N . GLY A 1 103 ? -15.422 -22.156 0.558 1 93.44 103 GLY A N 1
ATOM 834 C CA . GLY A 1 103 ? -15.023 -22.344 -0.828 1 93.44 103 GLY A CA 1
ATOM 835 C C . GLY A 1 103 ? -14.258 -23.641 -1.058 1 93.44 103 GLY A C 1
ATOM 836 O O . GLY A 1 103 ? -13.867 -24.312 -0.103 1 93.44 103 GLY A O 1
ATOM 837 N N . VAL A 1 104 ? -14.148 -23.938 -2.322 1 91 104 VAL A N 1
ATOM 838 C CA . VAL A 1 104 ? -13.422 -25.141 -2.752 1 91 104 VAL A CA 1
ATOM 839 C C . VAL A 1 104 ? -12.305 -24.734 -3.717 1 91 104 VAL A C 1
ATOM 841 O O . VAL A 1 104 ? -12.539 -24 -4.676 1 91 104 VAL A O 1
ATOM 844 N N . LEU A 1 105 ? -11.227 -25.219 -3.379 1 91.38 105 LEU A N 1
ATOM 845 C CA . LEU A 1 105 ? -10.055 -24.906 -4.191 1 91.38 105 LEU A CA 1
ATOM 846 C C . LEU A 1 105 ? -10.242 -25.391 -5.625 1 91.38 105 LEU A C 1
ATOM 848 O O . LEU A 1 105 ? -10.617 -26.547 -5.848 1 91.38 105 LEU A O 1
ATOM 852 N N . ILE A 1 106 ? -10 -24.453 -6.578 1 87.38 106 ILE A N 1
ATOM 853 C CA . ILE A 1 106 ? -9.992 -24.828 -7.992 1 87.38 106 ILE A CA 1
ATOM 854 C C . ILE A 1 106 ? -8.609 -25.344 -8.383 1 87.38 106 ILE A C 1
ATOM 856 O O . ILE A 1 106 ? -7.621 -24.609 -8.281 1 87.38 106 ILE A O 1
ATOM 860 N N . GLU A 1 107 ? -8.523 -26.484 -8.781 1 82.25 107 GLU A N 1
ATOM 861 C CA . GLU A 1 107 ? -7.246 -27.062 -9.211 1 82.25 107 GLU A CA 1
ATOM 862 C C . GLU A 1 107 ? -6.898 -26.609 -10.633 1 82.25 107 GLU A C 1
ATOM 864 O O . GLU A 1 107 ? -7.789 -26.453 -11.469 1 82.25 107 GLU A O 1
ATOM 869 N N . PRO A 1 108 ? -5.621 -26.359 -10.766 1 76.5 108 PRO A N 1
ATOM 870 C CA . PRO A 1 108 ? -5.234 -25.922 -12.117 1 76.5 108 PRO A CA 1
ATOM 871 C C . PRO A 1 108 ? -5.574 -26.953 -13.188 1 76.5 108 PRO A C 1
ATOM 873 O O . PRO A 1 108 ? -5.496 -28.156 -12.938 1 76.5 108 PRO A O 1
ATOM 876 N N . ASN A 1 109 ? -6.449 -26.562 -14.078 1 62.06 109 ASN A N 1
ATOM 877 C CA . ASN A 1 109 ? -6.766 -27.516 -15.141 1 62.06 109 ASN A CA 1
ATOM 878 C C . ASN A 1 109 ? -5.574 -27.734 -16.062 1 62.06 109 ASN A C 1
ATOM 880 O O . ASN A 1 109 ? -4.93 -26.766 -16.5 1 62.06 109 ASN A O 1
ATOM 884 N N . GLN A 1 110 ? -4.836 -28.906 -15.852 1 52.47 110 GLN A N 1
ATOM 885 C CA . GLN A 1 110 ? -3.713 -29.359 -16.656 1 52.47 110 GLN A CA 1
ATOM 886 C C . GLN A 1 110 ? -4.012 -29.188 -18.156 1 52.47 110 GLN A C 1
ATOM 888 O O . GLN A 1 110 ? -3.156 -29.453 -19 1 52.47 110 GLN A O 1
ATOM 893 N N . PHE A 1 111 ? -5.246 -28.875 -18.656 1 48.41 111 PHE A N 1
ATOM 894 C CA . PHE A 1 111 ? -5.375 -28.938 -20.109 1 48.41 111 PHE A CA 1
ATOM 895 C C . PHE A 1 111 ? -4.832 -27.688 -20.766 1 48.41 111 PHE A C 1
ATOM 897 O O . PHE A 1 111 ? -5.125 -26.562 -20.328 1 48.41 111 PHE A O 1
ATOM 904 N N . LYS A 1 112 ? -3.893 -27.812 -21.719 1 48.34 112 LYS A N 1
ATOM 905 C CA . LYS A 1 112 ? -3.094 -27.031 -22.672 1 48.34 112 LYS A CA 1
ATOM 906 C C . LYS A 1 112 ? -3.957 -26.016 -23.422 1 48.34 112 LYS A C 1
ATOM 908 O O . LYS A 1 112 ? -4.809 -26.406 -24.219 1 48.34 112 LYS A O 1
ATOM 913 N N . GLY A 1 113 ? -4.883 -25.156 -22.875 1 46.91 113 GLY A N 1
ATOM 914 C CA . GLY A 1 113 ? -5.578 -24.125 -23.641 1 46.91 113 GLY A CA 1
ATOM 915 C C . GLY A 1 113 ? -6.402 -23.188 -22.781 1 46.91 113 GLY A C 1
ATOM 916 O O . GLY A 1 113 ? -6.977 -22.219 -23.266 1 46.91 113 GLY A O 1
ATOM 917 N N . GLN A 1 114 ? -6.934 -23.609 -21.641 1 46.59 114 GLN A N 1
ATOM 918 C CA . GLN A 1 114 ? -7.918 -22.781 -20.938 1 46.59 114 GLN A CA 1
ATOM 919 C C . GLN A 1 114 ? -7.238 -21.812 -19.969 1 46.59 114 GLN A C 1
ATOM 921 O O . GLN A 1 114 ? -6.156 -22.109 -19.453 1 46.59 114 GLN A O 1
ATOM 926 N N . ASP A 1 115 ? -7.645 -20.609 -19.875 1 50.41 115 ASP A N 1
ATOM 927 C CA . ASP A 1 115 ? -7.219 -19.578 -18.938 1 50.41 115 ASP A CA 1
ATOM 928 C C . ASP A 1 115 ? -6.836 -20.172 -17.594 1 50.41 115 ASP A C 1
ATOM 930 O O . ASP A 1 115 ? -7.602 -20.953 -17 1 50.41 115 ASP A O 1
ATOM 934 N N . SER A 1 116 ? -5.613 -20.531 -17.453 1 54.53 116 SER A N 1
ATOM 935 C CA . SER A 1 116 ? -4.957 -21.266 -16.375 1 54.53 116 SER A CA 1
ATOM 936 C C . SER A 1 116 ? -5.48 -20.844 -15.008 1 54.53 116 SER A C 1
ATOM 938 O O . SER A 1 116 ? -4.875 -20 -14.344 1 54.53 116 SER A O 1
ATOM 940 N N . LEU A 1 117 ? -6.84 -20.906 -14.867 1 65.44 117 LEU A N 1
ATOM 941 C CA . LEU A 1 117 ? -7.441 -20.812 -13.539 1 65.44 117 LEU A CA 1
ATOM 942 C C . LEU A 1 117 ? -7.008 -22 -12.672 1 65.44 117 LEU A C 1
ATOM 944 O O . LEU A 1 117 ? -6.688 -23.062 -13.188 1 65.44 117 LEU A O 1
ATOM 948 N N . GLY A 1 118 ? -6.715 -21.703 -11.438 1 83.5 118 GLY A N 1
ATOM 949 C CA . GLY A 1 118 ? -6.406 -22.703 -10.422 1 83.5 118 GLY A CA 1
ATOM 950 C C . GLY A 1 118 ? -5.254 -22.312 -9.523 1 83.5 118 GLY A C 1
ATOM 951 O O . GLY A 1 118 ? -4.531 -21.359 -9.812 1 83.5 118 GLY A O 1
ATOM 952 N N . ALA A 1 119 ? -5.316 -22.969 -8.461 1 94.38 119 ALA A N 1
ATOM 953 C CA . ALA A 1 119 ? -4.32 -22.688 -7.434 1 94.38 119 ALA A CA 1
ATOM 954 C C . ALA A 1 119 ? -3.691 -23.969 -6.91 1 94.38 119 ALA A C 1
ATOM 956 O O . ALA A 1 119 ? -4.297 -25.047 -6.988 1 94.38 119 ALA A O 1
ATOM 957 N N . LEU A 1 120 ? -2.473 -23.875 -6.527 1 94.62 120 LEU A N 1
ATOM 958 C CA . LEU A 1 120 ? -1.773 -25.016 -5.941 1 94.62 120 LEU A CA 1
ATOM 959 C C . LEU A 1 120 ? -0.881 -24.578 -4.789 1 94.62 120 LEU A C 1
ATOM 961 O O . LEU A 1 120 ? -0.499 -23.406 -4.707 1 94.62 120 LEU A O 1
ATOM 965 N N . TRP A 1 121 ? -0.577 -25.547 -3.916 1 97.19 121 TRP A N 1
ATOM 966 C CA . TRP A 1 121 ? 0.292 -25.297 -2.77 1 97.19 121 TRP A CA 1
ATOM 967 C C . TRP A 1 121 ? 1.751 -25.562 -3.125 1 97.19 121 TRP A C 1
ATOM 969 O O . TRP A 1 121 ? 2.076 -26.609 -3.689 1 97.19 121 TRP A O 1
ATOM 979 N N . VAL A 1 122 ? 2.615 -24.594 -2.783 1 97.94 122 VAL A N 1
ATOM 980 C CA . VAL A 1 122 ? 4.035 -24.812 -3.045 1 97.94 122 VAL A CA 1
ATOM 981 C C . VAL A 1 122 ? 4.84 -24.547 -1.772 1 97.94 122 VAL A C 1
ATOM 983 O O . VAL A 1 122 ? 4.449 -23.719 -0.943 1 97.94 122 VAL A O 1
ATOM 986 N N . SER A 1 123 ? 5.926 -25.219 -1.64 1 98.5 123 SER A N 1
ATOM 987 C CA . SER A 1 123 ? 6.895 -24.969 -0.579 1 98.5 123 SER A CA 1
ATOM 988 C C . SER A 1 123 ? 8.016 -24.047 -1.063 1 98.5 123 SER A C 1
ATOM 990 O O . SER A 1 123 ? 8.109 -23.766 -2.258 1 98.5 123 SER A O 1
ATOM 992 N N . GLU A 1 124 ? 8.773 -23.625 -0.14 1 98.12 124 GLU A N 1
ATOM 993 C CA . GLU A 1 124 ? 9.867 -22.719 -0.471 1 98.12 124 GLU A CA 1
ATOM 994 C C . GLU A 1 124 ? 10.844 -23.359 -1.445 1 98.12 124 GLU A C 1
ATOM 996 O O . GLU A 1 124 ? 11.391 -22.688 -2.324 1 98.12 124 GLU A O 1
ATOM 1001 N N . GLU A 1 125 ? 11.047 -24.641 -1.35 1 98.06 125 GLU A N 1
ATOM 1002 C CA . GLU A 1 125 ? 12.023 -25.359 -2.158 1 98.06 125 GLU A CA 1
ATOM 1003 C C . GLU A 1 125 ? 11.555 -25.516 -3.602 1 98.06 125 GLU A C 1
ATOM 1005 O O . GLU A 1 125 ? 12.344 -25.828 -4.492 1 98.06 125 GLU A O 1
ATOM 1010 N N . GLU A 1 126 ? 10.312 -25.281 -3.822 1 97.94 126 GLU A N 1
ATOM 1011 C CA . GLU A 1 126 ? 9.727 -25.516 -5.141 1 97.94 126 GLU A CA 1
ATOM 1012 C C . GLU A 1 126 ? 9.742 -24.234 -5.977 1 97.94 126 GLU A C 1
ATOM 1014 O O . GLU A 1 126 ? 9.352 -24.25 -7.145 1 97.94 126 GLU A O 1
ATOM 1019 N N . VAL A 1 127 ? 10.234 -23.125 -5.344 1 97.81 127 VAL A N 1
ATOM 1020 C CA . VAL A 1 127 ? 10.141 -21.875 -6.078 1 97.81 127 VAL A CA 1
ATOM 1021 C C . VAL A 1 127 ? 11.531 -21.25 -6.207 1 97.81 127 VAL A C 1
ATOM 1023 O O . VAL A 1 127 ? 12.383 -21.422 -5.332 1 97.81 127 VAL A O 1
ATOM 1026 N N . SER A 1 128 ? 11.773 -20.594 -7.273 1 97.56 128 SER A N 1
ATOM 1027 C CA . SER A 1 128 ? 12.961 -19.797 -7.578 1 97.56 128 SER A CA 1
ATOM 1028 C C . SER A 1 128 ? 12.625 -18.625 -8.484 1 97.56 128 SER A C 1
ATOM 1030 O O . SER A 1 128 ? 11.484 -18.484 -8.93 1 97.56 128 SER A O 1
ATOM 1032 N N . ILE A 1 129 ? 13.586 -17.797 -8.719 1 95.81 129 ILE A N 1
ATOM 1033 C CA . ILE A 1 129 ? 13.383 -16.625 -9.547 1 95.81 129 ILE A CA 1
ATOM 1034 C C . ILE A 1 129 ? 12.992 -17.047 -10.961 1 95.81 129 ILE A C 1
ATOM 1036 O O . ILE A 1 129 ? 12.383 -16.266 -11.703 1 95.81 129 ILE A O 1
ATOM 1040 N N . ASP A 1 130 ? 13.219 -18.344 -11.367 1 95.31 130 ASP A N 1
ATOM 1041 C CA . ASP A 1 130 ? 12.992 -18.844 -12.719 1 95.31 130 ASP A CA 1
ATOM 1042 C C . ASP A 1 130 ? 11.531 -19.266 -12.914 1 95.31 130 ASP A C 1
ATOM 1044 O O . ASP A 1 130 ? 11.047 -19.344 -14.039 1 95.31 130 ASP A O 1
ATOM 1048 N N . ASN A 1 131 ? 10.844 -19.547 -11.805 1 96.5 131 ASN A N 1
ATOM 1049 C CA . ASN A 1 131 ? 9.508 -20.094 -11.992 1 96.5 131 ASN A CA 1
ATOM 1050 C C . ASN A 1 131 ? 8.484 -19.391 -11.109 1 96.5 131 ASN A C 1
ATOM 1052 O O . ASN A 1 131 ? 7.309 -19.766 -11.094 1 96.5 131 ASN A O 1
ATOM 1056 N N . ALA A 1 132 ? 8.969 -18.359 -10.359 1 97.75 132 ALA A N 1
ATOM 1057 C CA . ALA A 1 132 ? 8.07 -17.641 -9.469 1 97.75 132 ALA A CA 1
ATOM 1058 C C . ALA A 1 132 ? 8.242 -16.125 -9.617 1 97.75 132 ALA A C 1
ATOM 1060 O O . ALA A 1 132 ? 9.336 -15.648 -9.914 1 97.75 132 ALA A O 1
ATOM 1061 N N . SER A 1 133 ? 7.125 -15.422 -9.453 1 98.06 133 SER A N 1
ATOM 1062 C CA . SER A 1 133 ? 7.207 -13.969 -9.406 1 98.06 133 SER A CA 1
ATOM 1063 C C . SER A 1 133 ? 8 -13.5 -8.195 1 98.06 133 SER A C 1
ATOM 1065 O O . SER A 1 133 ? 8.109 -14.219 -7.199 1 98.06 133 SER A O 1
ATOM 1067 N N . PRO A 1 134 ? 8.531 -12.289 -8.25 1 98.25 134 PRO A N 1
ATOM 1068 C CA . PRO A 1 134 ? 9.164 -11.719 -7.059 1 98.25 134 PRO A CA 1
ATOM 1069 C C . PRO A 1 134 ? 8.227 -11.672 -5.852 1 98.25 134 PRO A C 1
ATOM 1071 O O . PRO A 1 134 ? 8.68 -11.75 -4.707 1 98.25 134 PRO A O 1
ATOM 1074 N N . LEU A 1 135 ? 6.945 -11.57 -6.047 1 98.5 135 LEU A N 1
ATOM 1075 C CA . LEU A 1 135 ? 5.965 -11.555 -4.965 1 98.5 135 LEU A CA 1
ATOM 1076 C C . LEU A 1 135 ? 6.039 -12.844 -4.152 1 98.5 135 LEU A C 1
ATOM 1078 O O . LEU A 1 135 ? 6.066 -12.805 -2.918 1 98.5 135 LEU A O 1
ATOM 1082 N N . VAL A 1 136 ? 6.055 -13.898 -4.871 1 98.75 136 VAL A N 1
ATOM 1083 C CA . VAL A 1 136 ? 6.074 -15.211 -4.227 1 98.75 136 VAL A CA 1
ATOM 1084 C C . VAL A 1 136 ? 7.348 -15.359 -3.404 1 98.75 136 VAL A C 1
ATOM 1086 O O . VAL A 1 136 ? 7.309 -15.828 -2.264 1 98.75 136 VAL A O 1
ATOM 1089 N N . LEU A 1 137 ? 8.43 -14.945 -3.951 1 98.56 137 LEU A N 1
ATOM 1090 C CA . LEU A 1 137 ? 9.703 -15.047 -3.244 1 98.56 137 LEU A CA 1
ATOM 1091 C C . LEU A 1 137 ? 9.711 -14.164 -2.004 1 98.56 137 LEU A C 1
ATOM 1093 O O . LEU A 1 137 ? 10.203 -14.562 -0.95 1 98.56 137 LEU A O 1
ATOM 1097 N N . LYS A 1 138 ? 9.164 -13.008 -2.145 1 98.5 138 LYS A N 1
ATOM 1098 C CA . LYS A 1 138 ? 9.062 -12.109 -0.999 1 98.5 138 LYS A CA 1
ATOM 1099 C C . LYS A 1 138 ? 8.156 -12.695 0.08 1 98.5 138 LYS A C 1
ATOM 1101 O O . LYS A 1 138 ? 8.414 -12.523 1.273 1 98.5 138 LYS A O 1
ATOM 1106 N N . ALA A 1 139 ? 7.09 -13.297 -0.353 1 98.69 139 ALA A N 1
ATOM 1107 C CA . ALA A 1 139 ? 6.188 -13.938 0.601 1 98.69 139 ALA A CA 1
ATOM 1108 C C . ALA A 1 139 ? 6.918 -15 1.419 1 98.69 139 ALA A C 1
ATOM 1110 O O . ALA A 1 139 ? 6.77 -15.062 2.643 1 98.69 139 ALA A O 1
ATOM 1111 N N . PHE A 1 140 ? 7.711 -15.805 0.787 1 98.69 140 PHE A N 1
ATOM 1112 C CA . PHE A 1 140 ? 8.461 -16.828 1.512 1 98.69 140 PHE A CA 1
ATOM 1113 C C . PHE A 1 140 ? 9.492 -16.188 2.438 1 98.69 140 PHE A C 1
ATOM 1115 O O . PHE A 1 140 ? 9.719 -16.672 3.549 1 98.69 140 PHE A O 1
ATOM 1122 N N . ASP A 1 141 ? 10.164 -15.172 1.946 1 98.06 141 ASP A N 1
ATOM 1123 C CA . ASP A 1 141 ? 11.086 -14.445 2.814 1 98.06 141 ASP A CA 1
ATOM 1124 C C . ASP A 1 141 ? 10.375 -13.93 4.066 1 98.06 141 ASP A C 1
ATOM 1126 O O . ASP A 1 141 ? 10.883 -14.078 5.18 1 98.06 141 ASP A O 1
ATOM 1130 N N . TRP A 1 142 ? 9.25 -13.383 3.871 1 98 142 TRP A N 1
ATOM 1131 C CA . TRP A 1 142 ? 8.477 -12.867 4.992 1 98 142 TRP A CA 1
ATOM 1132 C C . TRP A 1 142 ? 8.07 -13.992 5.941 1 98 142 TRP A C 1
ATOM 1134 O O . TRP A 1 142 ? 8.086 -13.82 7.16 1 98 142 TRP A O 1
ATOM 1144 N N . MET A 1 143 ? 7.637 -15.117 5.359 1 97.88 143 MET A N 1
ATOM 1145 C CA . MET A 1 143 ? 7.234 -16.266 6.184 1 97.88 143 MET A CA 1
ATOM 1146 C C . MET A 1 143 ? 8.352 -16.656 7.137 1 97.88 143 MET A C 1
ATOM 1148 O O . MET A 1 143 ? 8.086 -17.094 8.266 1 97.88 143 MET A O 1
ATOM 1152 N N . LYS A 1 144 ? 9.539 -16.422 6.68 1 96.5 144 LYS A N 1
ATOM 1153 C CA . LYS A 1 144 ? 10.695 -16.828 7.473 1 96.5 144 LYS A CA 1
ATOM 1154 C C . LYS A 1 144 ? 11.109 -15.734 8.445 1 96.5 144 LYS A C 1
ATOM 1156 O O . LYS A 1 144 ? 11.492 -16.016 9.586 1 96.5 144 LYS A O 1
ATOM 1161 N N . THR A 1 145 ? 10.992 -14.508 8.078 1 96.19 145 THR A N 1
ATOM 1162 C CA . THR A 1 145 ? 11.602 -13.422 8.836 1 96.19 145 THR A CA 1
ATOM 1163 C C . THR A 1 145 ? 10.539 -12.578 9.531 1 96.19 145 THR A C 1
ATOM 1165 O O . THR A 1 145 ? 10.844 -11.828 10.461 1 96.19 145 THR A O 1
ATOM 1168 N N . LYS A 1 146 ? 9.359 -12.602 9 1 95.44 146 LYS A N 1
ATOM 1169 C CA . LYS A 1 146 ? 8.234 -11.781 9.438 1 95.44 146 LYS A CA 1
ATOM 1170 C C . LYS A 1 146 ? 8.531 -10.297 9.242 1 95.44 146 LYS A C 1
ATOM 1172 O O . LYS A 1 146 ? 8.008 -9.453 9.969 1 95.44 146 LYS A O 1
ATOM 1177 N N . LYS A 1 147 ? 9.422 -10.039 8.258 1 92.75 147 LYS A N 1
ATOM 1178 C CA . LYS A 1 147 ? 9.781 -8.672 7.895 1 92.75 147 LYS A CA 1
ATOM 1179 C C . LYS A 1 147 ? 9.703 -8.469 6.383 1 92.75 147 LYS A C 1
ATOM 1181 O O . LYS A 1 147 ? 10.078 -9.352 5.613 1 92.75 147 LYS A O 1
ATOM 1186 N N . LEU A 1 148 ? 9.188 -7.332 6.039 1 94.81 148 LEU A N 1
ATOM 1187 C CA . LEU A 1 148 ? 9.219 -6.965 4.629 1 94.81 148 LEU A CA 1
ATOM 1188 C C . LEU A 1 148 ? 10.391 -6.035 4.332 1 94.81 148 LEU A C 1
ATOM 1190 O O . LEU A 1 148 ? 10.75 -5.199 5.164 1 94.81 148 LEU A O 1
ATOM 1194 N N . THR A 1 149 ? 10.859 -6.184 3.166 1 93.19 149 THR A N 1
ATOM 1195 C CA . THR A 1 149 ? 11.891 -5.246 2.73 1 93.19 149 THR A CA 1
ATOM 1196 C C . THR A 1 149 ? 11.305 -3.848 2.547 1 93.19 149 THR A C 1
ATOM 1198 O O . THR A 1 149 ? 10.164 -3.701 2.1 1 93.19 149 THR A O 1
ATOM 1201 N N . ILE A 1 150 ? 12.117 -2.873 2.799 1 96.12 150 ILE A N 1
ATOM 1202 C CA . ILE A 1 150 ? 11.656 -1.487 2.766 1 96.12 150 ILE A CA 1
ATOM 1203 C C . ILE A 1 150 ? 11.906 -0.896 1.38 1 96.12 150 ILE A C 1
ATOM 1205 O O . ILE A 1 150 ? 11.008 -0.312 0.775 1 96.12 150 ILE A O 1
ATOM 1209 N N . GLU A 1 151 ? 13.102 -1.144 0.893 1 97.75 151 GLU A N 1
ATOM 1210 C CA . GLU A 1 151 ? 13.484 -0.566 -0.395 1 97.75 151 GLU A CA 1
ATOM 1211 C C . GLU A 1 151 ? 12.914 -1.385 -1.553 1 97.75 151 GLU A C 1
ATOM 1213 O O . GLU A 1 151 ? 12.734 -2.598 -1.432 1 97.75 151 GLU A O 1
ATOM 1218 N N . ALA A 1 152 ? 12.695 -0.743 -2.66 1 98.38 152 ALA A N 1
ATOM 1219 C CA . ALA A 1 152 ? 12.234 -1.43 -3.865 1 98.38 152 ALA A CA 1
ATOM 1220 C C . ALA A 1 152 ? 13.242 -2.486 -4.309 1 98.38 152 ALA A C 1
ATOM 1222 O O . ALA A 1 152 ? 14.453 -2.268 -4.238 1 98.38 152 ALA A O 1
ATOM 1223 N N . GLU A 1 153 ? 12.75 -3.602 -4.727 1 98 153 GLU A N 1
ATOM 1224 C CA . GLU A 1 153 ? 13.602 -4.586 -5.383 1 98 153 GLU A CA 1
ATOM 1225 C C . GLU A 1 153 ? 13.703 -4.316 -6.883 1 98 153 GLU A C 1
ATOM 1227 O O . GLU A 1 153 ? 12.695 -4.359 -7.594 1 98 153 GLU A O 1
ATOM 1232 N N . CYS A 1 154 ? 14.859 -4.082 -7.34 1 97.75 154 CYS A N 1
ATOM 1233 C CA . CYS A 1 154 ? 15.078 -3.715 -8.734 1 97.75 154 CYS A CA 1
ATOM 1234 C C . CYS A 1 154 ? 15.812 -4.824 -9.484 1 97.75 154 CYS A C 1
ATOM 1236 O O . CYS A 1 154 ? 16.844 -5.312 -9.023 1 97.75 154 CYS A O 1
ATOM 1238 N N . PHE A 1 155 ? 15.266 -5.145 -10.625 1 97.06 155 PHE A N 1
ATOM 1239 C CA . PHE A 1 155 ? 15.883 -6.145 -11.484 1 97.06 155 PHE A CA 1
ATOM 1240 C C . PHE A 1 155 ? 16.406 -5.504 -12.766 1 97.06 155 PHE A C 1
ATOM 1242 O O . PHE A 1 155 ? 15.648 -4.918 -13.531 1 97.06 155 PHE A O 1
ATOM 1249 N N . ASN A 1 156 ? 17.688 -5.645 -12.969 1 94.56 156 ASN A N 1
ATOM 1250 C CA . ASN A 1 156 ? 18.281 -5.086 -14.172 1 94.56 156 ASN A CA 1
ATOM 1251 C C . ASN A 1 156 ? 17.906 -5.891 -15.414 1 94.56 156 ASN A C 1
ATOM 1253 O O . ASN A 1 156 ? 17.859 -5.348 -16.516 1 94.56 156 ASN A O 1
ATOM 1257 N N . GLU A 1 157 ? 17.75 -7.164 -15.172 1 94.25 157 GLU A N 1
ATOM 1258 C CA . GLU A 1 157 ? 17.297 -8.07 -16.219 1 94.25 157 GLU A CA 1
ATOM 1259 C C . GLU A 1 157 ? 16.125 -8.914 -15.758 1 94.25 157 GLU A C 1
ATOM 1261 O O . GLU A 1 157 ? 16.031 -9.266 -14.578 1 94.25 157 GLU A O 1
ATOM 1266 N N . TRP A 1 158 ? 15.242 -9.117 -16.688 1 94.31 158 TRP A N 1
ATOM 1267 C CA . TRP A 1 158 ? 14.078 -9.961 -16.422 1 94.31 158 TRP A CA 1
ATOM 1268 C C . TRP A 1 158 ? 13.648 -10.711 -17.672 1 94.31 158 TRP A C 1
ATOM 1270 O O . TRP A 1 158 ? 13.391 -10.102 -18.703 1 94.31 158 TRP A O 1
ATOM 1280 N N . LYS A 1 159 ? 13.586 -11.992 -17.516 1 92.12 159 LYS A N 1
ATOM 1281 C CA . LYS A 1 159 ? 13.117 -12.82 -18.625 1 92.12 159 LYS A CA 1
ATOM 1282 C C . LYS A 1 159 ? 11.617 -13.086 -18.531 1 92.12 159 LYS A C 1
ATOM 1284 O O . LYS A 1 159 ? 11.164 -13.734 -17.594 1 92.12 159 LYS A O 1
ATOM 1289 N N . VAL A 1 160 ? 10.844 -12.547 -19.422 1 90.19 160 VAL A N 1
ATOM 1290 C CA . VAL A 1 160 ? 9.43 -12.883 -19.516 1 90.19 160 VAL A CA 1
ATOM 1291 C C . VAL A 1 160 ? 9.266 -14.25 -20.172 1 90.19 160 VAL A C 1
ATOM 1293 O O . VAL A 1 160 ? 9.695 -14.453 -21.312 1 90.19 160 VAL A O 1
ATOM 1296 N N . LEU A 1 161 ? 8.547 -15.062 -19.453 1 84.62 161 LEU A N 1
ATOM 1297 C CA . LEU A 1 161 ? 8.453 -16.438 -19.938 1 84.62 161 LEU A CA 1
ATOM 1298 C C . LEU A 1 161 ? 7.371 -16.547 -21.016 1 84.62 161 LEU A C 1
ATOM 1300 O O . LEU A 1 161 ? 6.363 -15.844 -20.969 1 84.62 161 LEU A O 1
ATOM 1304 N N . LYS A 1 162 ? 7.633 -17.219 -22.062 1 75.56 162 LYS A N 1
ATOM 1305 C CA . LYS A 1 162 ? 6.711 -17.453 -23.172 1 75.56 162 LYS A CA 1
ATOM 1306 C C . LYS A 1 162 ? 5.98 -18.781 -23 1 75.56 162 LYS A C 1
ATOM 1308 O O . LYS A 1 162 ? 6.512 -19.719 -22.391 1 75.56 162 LYS A O 1
ATOM 1313 N N . MET B 1 1 ? -33.062 7.32 -5.875 1 30.05 1 MET B N 1
ATOM 1314 C CA . MET B 1 1 ? -32.031 7.188 -6.902 1 30.05 1 MET B CA 1
ATOM 1315 C C . MET B 1 1 ? -30.734 6.656 -6.305 1 30.05 1 MET B C 1
ATOM 1317 O O . MET B 1 1 ? -30.156 7.273 -5.406 1 30.05 1 MET B O 1
ATOM 1321 N N . ILE B 1 2 ? -30.531 5.539 -5.949 1 42.78 2 ILE B N 1
ATOM 1322 C CA . ILE B 1 2 ? -29.375 4.965 -5.266 1 42.78 2 ILE B CA 1
ATOM 1323 C C . ILE B 1 2 ? -28.094 5.594 -5.797 1 42.78 2 ILE B C 1
ATOM 1325 O O . ILE B 1 2 ? -27.766 5.453 -6.977 1 42.78 2 ILE B O 1
ATOM 1329 N N . SER B 1 3 ? -27.766 6.852 -5.637 1 53.03 3 SER B N 1
ATOM 1330 C CA . SER B 1 3 ? -26.828 7.785 -6.246 1 53.03 3 SER B CA 1
ATOM 1331 C C . SER B 1 3 ? -25.469 7.133 -6.453 1 53.03 3 SER B C 1
ATOM 1333 O O . SER B 1 3 ? -24.906 6.543 -5.527 1 53.03 3 SER B O 1
ATOM 1335 N N . ASP B 1 4 ? -25.141 6.707 -7.68 1 80.88 4 ASP B N 1
ATOM 1336 C CA . ASP B 1 4 ? -24 5.961 -8.18 1 80.88 4 ASP B CA 1
ATOM 1337 C C . ASP B 1 4 ? -22.688 6.672 -7.832 1 80.88 4 ASP B C 1
ATOM 1339 O O . ASP B 1 4 ? -22.484 7.824 -8.227 1 80.88 4 ASP B O 1
ATOM 1343 N N . ARG B 1 5 ? -22.047 6.281 -6.82 1 92.44 5 ARG B N 1
ATOM 1344 C CA . ARG B 1 5 ? -20.781 6.875 -6.395 1 92.44 5 ARG B CA 1
ATOM 1345 C C . ARG B 1 5 ? -19.688 6.652 -7.441 1 92.44 5 ARG B C 1
ATOM 1347 O O . ARG B 1 5 ? -19.562 5.555 -7.988 1 92.44 5 ARG B O 1
ATOM 1354 N N . ILE B 1 6 ? -19.109 7.723 -7.789 1 95.81 6 ILE B N 1
ATOM 1355 C CA . ILE B 1 6 ? -17.969 7.684 -8.695 1 95.81 6 ILE B CA 1
ATOM 1356 C C . ILE B 1 6 ? -16.703 8.07 -7.945 1 95.81 6 ILE B C 1
ATOM 1358 O O . ILE B 1 6 ? -16.547 9.211 -7.504 1 95.81 6 ILE B O 1
ATOM 1362 N N . TYR B 1 7 ? -15.766 7.215 -7.871 1 97.19 7 TYR B N 1
ATOM 1363 C CA . TYR B 1 7 ? -14.609 7.402 -6.992 1 97.19 7 TYR B CA 1
ATOM 1364 C C . TYR B 1 7 ? -13.398 7.883 -7.777 1 97.19 7 TYR B C 1
ATOM 1366 O O . TYR B 1 7 ? -13.109 7.371 -8.859 1 97.19 7 TYR B O 1
ATOM 1374 N N . HIS B 1 8 ? -12.789 8.859 -7.246 1 97.44 8 HIS B N 1
ATOM 1375 C CA . HIS B 1 8 ? -11.414 9.148 -7.613 1 97.44 8 HIS B CA 1
ATOM 1376 C C . HIS B 1 8 ? -10.43 8.391 -6.727 1 97.44 8 HIS B C 1
ATOM 1378 O O . HIS B 1 8 ? -10.445 8.547 -5.504 1 97.44 8 HIS B O 1
ATOM 1384 N N . ARG B 1 9 ? -9.617 7.602 -7.309 1 97.69 9 ARG B N 1
ATOM 1385 C CA . ARG B 1 9 ? -8.641 6.859 -6.52 1 97.69 9 ARG B CA 1
ATOM 1386 C C . ARG B 1 9 ? -7.348 7.648 -6.355 1 97.69 9 ARG B C 1
ATOM 1388 O O . ARG B 1 9 ? -6.695 7.992 -7.348 1 97.69 9 ARG B O 1
ATOM 1395 N N . ALA B 1 10 ? -6.98 7.98 -5.109 1 97.88 10 ALA B N 1
ATOM 1396 C CA . ALA B 1 10 ? -5.734 8.664 -4.762 1 97.88 10 ALA B CA 1
ATOM 1397 C C . ALA B 1 10 ? -4.797 7.742 -3.992 1 97.88 10 ALA B C 1
ATOM 1399 O O . ALA B 1 10 ? -5.234 7.004 -3.105 1 97.88 10 ALA B O 1
ATOM 1400 N N . PHE B 1 11 ? -3.574 7.727 -4.402 1 98.44 11 PHE B N 1
ATOM 1401 C CA . PHE B 1 11 ? -2.545 6.914 -3.764 1 98.44 11 PHE B CA 1
ATOM 1402 C C . PHE B 1 11 ? -1.398 7.785 -3.266 1 98.44 11 PHE B C 1
ATOM 1404 O O . PHE B 1 11 ? -0.939 8.68 -3.975 1 98.44 11 PHE B O 1
ATOM 1411 N N . GLY B 1 12 ? -0.995 7.516 -2.006 1 98.56 12 GLY B N 1
ATOM 1412 C CA . GLY B 1 12 ? 0.13 8.258 -1.463 1 98.56 12 GLY B CA 1
ATOM 1413 C C . GLY B 1 12 ? 0.924 7.477 -0.436 1 98.56 12 GLY B C 1
ATOM 1414 O O . GLY B 1 12 ? 0.469 6.438 0.046 1 98.56 12 GLY B O 1
ATOM 1415 N N . VAL B 1 13 ? 2.127 7.941 -0.154 1 98.88 13 VAL B N 1
ATOM 1416 C CA . VAL B 1 13 ? 3.012 7.402 0.871 1 98.88 13 VAL B CA 1
ATOM 1417 C C . VAL B 1 13 ? 3.25 8.445 1.956 1 98.88 13 VAL B C 1
ATOM 1419 O O . VAL B 1 13 ? 3.391 9.641 1.659 1 98.88 13 VAL B O 1
ATOM 1422 N N . TYR B 1 14 ? 3.299 7.973 3.223 1 98.81 14 TYR B N 1
ATOM 1423 C CA . TYR B 1 14 ? 3.334 8.914 4.336 1 98.81 14 TYR B CA 1
ATOM 1424 C C . TYR B 1 14 ? 4.293 8.445 5.418 1 98.81 14 TYR B C 1
ATOM 1426 O O . TYR B 1 14 ? 4.355 7.25 5.727 1 98.81 14 TYR B O 1
ATOM 1434 N N . GLY B 1 15 ? 5.023 9.336 5.945 1 98.75 15 GLY B N 1
ATOM 1435 C CA . GLY B 1 15 ? 5.977 9.047 7.004 1 98.75 15 GLY B CA 1
ATOM 1436 C C . GLY B 1 15 ? 5.496 9.484 8.375 1 98.75 15 GLY B C 1
ATOM 1437 O O . GLY B 1 15 ? 5.125 10.641 8.57 1 98.75 15 GLY B O 1
ATOM 1438 N N . LEU B 1 16 ? 5.484 8.578 9.273 1 98.81 16 LEU B N 1
ATOM 1439 C CA . LEU B 1 16 ? 5.215 8.875 10.68 1 98.81 16 LEU B CA 1
ATOM 1440 C C . LEU B 1 16 ? 6.508 9.203 11.422 1 98.81 16 LEU B C 1
ATOM 1442 O O . LEU B 1 16 ? 7.289 8.305 11.734 1 98.81 16 LEU B O 1
ATOM 1446 N N . CYS B 1 17 ? 6.738 10.414 11.648 1 98.44 17 CYS B N 1
ATOM 1447 C CA . CYS B 1 17 ? 7.828 10.875 12.5 1 98.44 17 CYS B CA 1
ATOM 1448 C C . CYS B 1 17 ? 7.344 11.102 13.93 1 98.44 17 CYS B C 1
ATOM 1450 O O . CYS B 1 17 ? 6.547 12.008 14.18 1 98.44 17 CYS B O 1
ATOM 1452 N N . ILE B 1 18 ? 7.859 10.289 14.844 1 98.38 18 ILE B N 1
ATOM 1453 C CA . ILE B 1 18 ? 7.324 10.266 16.203 1 98.38 18 ILE B CA 1
ATOM 1454 C C . ILE B 1 18 ? 8.438 10.594 17.203 1 98.38 18 ILE B C 1
ATOM 1456 O O . ILE B 1 18 ? 9.523 10.016 17.141 1 98.38 18 ILE B O 1
ATOM 1460 N N . GLU B 1 19 ? 8.188 11.516 18.016 1 95.94 19 GLU B N 1
ATOM 1461 C CA . GLU B 1 19 ? 9.078 11.898 19.109 1 95.94 19 GLU B CA 1
ATOM 1462 C C . GLU B 1 19 ? 8.289 12.227 20.375 1 95.94 19 GLU B C 1
ATOM 1464 O O . GLU B 1 19 ? 7.375 13.047 20.344 1 95.94 19 GLU B O 1
ATOM 1469 N N . ASP B 1 20 ? 8.633 11.594 21.516 1 95.62 20 ASP B N 1
ATOM 1470 C CA . ASP B 1 20 ? 8.008 11.875 22.812 1 95.62 20 ASP B CA 1
ATOM 1471 C C . ASP B 1 20 ? 6.488 11.828 22.703 1 95.62 20 ASP B C 1
ATOM 1473 O O . ASP B 1 20 ? 5.805 12.773 23.109 1 95.62 20 ASP B O 1
ATOM 1477 N N . GLU B 1 21 ? 6 10.867 22.016 1 96.31 21 GLU B N 1
ATOM 1478 C CA . GLU B 1 21 ? 4.578 10.57 21.875 1 96.31 21 GLU B CA 1
ATOM 1479 C C . GLU B 1 21 ? 3.873 11.641 21.047 1 96.31 21 GLU B C 1
ATOM 1481 O O . GLU B 1 21 ? 2.645 11.742 21.062 1 96.31 21 GLU B O 1
ATOM 1486 N N . LYS B 1 22 ? 4.656 12.398 20.359 1 98.31 22 LYS B N 1
ATOM 1487 C CA . LYS B 1 22 ? 4.105 13.375 19.422 1 98.31 22 LYS B CA 1
ATOM 1488 C C . LYS B 1 22 ? 4.355 12.953 17.969 1 98.31 22 LYS B C 1
ATOM 1490 O O . LYS B 1 22 ? 5.285 12.195 17.688 1 98.31 22 LYS B O 1
ATOM 1495 N N . LEU B 1 23 ? 3.482 13.445 17.156 1 98.62 23 LEU B N 1
ATOM 1496 C CA . LEU B 1 23 ? 3.541 13.156 15.734 1 98.62 23 LEU B CA 1
ATOM 1497 C C . LEU B 1 23 ? 3.824 14.43 14.93 1 98.62 23 LEU B C 1
ATOM 1499 O O . LEU B 1 23 ? 3.227 15.477 15.188 1 98.62 23 LEU B O 1
ATOM 1503 N N . LEU B 1 24 ? 4.809 14.359 14.031 1 98.19 24 LEU B N 1
ATOM 1504 C CA . LEU B 1 24 ? 5.059 15.484 13.133 1 98.19 24 LEU B CA 1
ATOM 1505 C C . LEU B 1 24 ? 3.992 15.562 12.047 1 98.19 24 LEU B C 1
ATOM 1507 O O . LEU B 1 24 ? 3.752 14.586 11.336 1 98.19 24 LEU B O 1
ATOM 1511 N N . VAL B 1 25 ? 3.369 16.703 11.984 1 98.12 25 VAL B N 1
ATOM 1512 C CA . VAL B 1 25 ? 2.307 16.875 11 1 98.12 25 VAL B CA 1
ATOM 1513 C C . VAL B 1 25 ? 2.539 18.156 10.203 1 98.12 25 VAL B C 1
ATOM 1515 O O . VAL B 1 25 ? 3.4 18.969 10.562 1 98.12 25 VAL B O 1
ATOM 1518 N N . ILE B 1 26 ? 1.828 18.234 9.094 1 96.81 26 ILE B N 1
ATOM 1519 C CA . ILE B 1 26 ? 1.812 19.438 8.273 1 96.81 26 ILE B CA 1
ATOM 1520 C C . ILE B 1 26 ? 0.384 19.969 8.156 1 96.81 26 ILE B C 1
ATOM 1522 O O . ILE B 1 26 ? -0.568 19.297 8.555 1 96.81 26 ILE B O 1
ATOM 1526 N N . HIS B 1 27 ? 0.281 21.156 7.648 1 93.19 27 HIS B N 1
ATOM 1527 C CA . HIS B 1 27 ? -1.027 21.703 7.289 1 93.19 27 HIS B CA 1
ATOM 1528 C C . HIS B 1 27 ? -1.32 21.484 5.805 1 93.19 27 HIS B C 1
ATOM 1530 O O . HIS B 1 27 ? -0.619 22.031 4.945 1 93.19 27 HIS B O 1
ATOM 1536 N N . LYS B 1 28 ? -2.369 20.734 5.559 1 92.06 28 LYS B N 1
ATOM 1537 C CA . LYS B 1 28 ? -2.693 20.453 4.164 1 92.06 28 LYS B CA 1
ATOM 1538 C C . LYS B 1 28 ? -3.279 21.672 3.477 1 92.06 28 LYS B C 1
ATOM 1540 O O . LYS B 1 28 ? -4.148 22.344 4.031 1 92.06 28 LYS B O 1
ATOM 1545 N N . ASN B 1 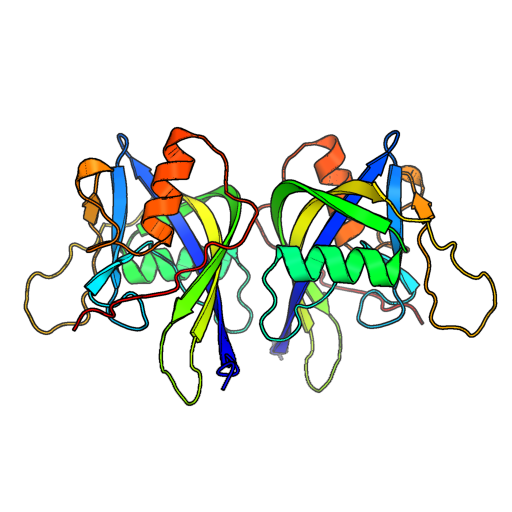29 ? -2.896 21.906 2.258 1 89.19 29 ASN B N 1
ATOM 1546 C CA . ASN B 1 29 ? -3.307 23.125 1.577 1 89.19 29 ASN B CA 1
ATOM 1547 C C . ASN B 1 29 ? -4.188 22.828 0.367 1 89.19 29 ASN B C 1
ATOM 1549 O O . ASN B 1 29 ? -4.395 23.688 -0.485 1 89.19 29 ASN B O 1
ATOM 1553 N N . GLY B 1 30 ? -4.633 21.609 0.307 1 88.69 30 GLY B N 1
ATOM 1554 C CA . GLY B 1 30 ? -5.504 21.234 -0.794 1 88.69 30 GLY B CA 1
ATOM 1555 C C . GLY B 1 30 ? -6.188 19.891 -0.582 1 88.69 30 GLY B C 1
ATOM 1556 O O . GLY B 1 30 ? -5.953 19.219 0.426 1 88.69 30 GLY B O 1
ATOM 1557 N N . GLY B 1 31 ? -7.105 19.641 -1.559 1 92.81 31 GLY B N 1
ATOM 1558 C CA . GLY B 1 31 ? -7.77 18.344 -1.519 1 92.81 31 GLY B CA 1
ATOM 1559 C C . GLY B 1 31 ? -8.805 18.25 -0.412 1 92.81 31 GLY B C 1
ATOM 1560 O O . GLY B 1 31 ? -9.203 19.25 0.173 1 92.81 31 GLY B O 1
ATOM 1561 N N . PRO B 1 32 ? -9.18 17.078 -0.131 1 95.25 32 PRO B N 1
ATOM 1562 C CA . PRO B 1 32 ? -10.258 16.859 0.83 1 95.25 32 PRO B CA 1
ATOM 1563 C C . PRO B 1 32 ? -9.836 17.125 2.27 1 95.25 32 PRO B C 1
ATOM 1565 O O . PRO B 1 32 ? -10.688 17.281 3.152 1 95.25 32 PRO B O 1
ATOM 1568 N N . TYR B 1 33 ? -8.539 17.203 2.482 1 96.25 33 TYR B N 1
ATOM 1569 C CA . TYR B 1 33 ? -8.039 17.391 3.84 1 96.25 33 TYR B CA 1
ATOM 1570 C C . TYR B 1 33 ? -7.551 18.812 4.051 1 96.25 33 TYR B C 1
ATOM 1572 O O . TYR B 1 33 ? -6.812 19.094 5 1 96.25 33 TYR B O 1
ATOM 1580 N N . ILE B 1 34 ? -7.926 19.75 3.23 1 93.38 34 ILE B N 1
ATOM 1581 C CA . ILE B 1 34 ? -7.441 21.125 3.279 1 93.38 34 ILE B CA 1
ATOM 1582 C C . ILE B 1 34 ? -7.699 21.703 4.664 1 93.38 34 ILE B C 1
ATOM 1584 O O . ILE B 1 34 ? -8.758 21.469 5.258 1 93.38 34 ILE B O 1
ATOM 1588 N N . ASN B 1 35 ? -6.621 22.422 5.18 1 92.31 35 ASN B N 1
ATOM 1589 C CA . ASN B 1 35 ? -6.664 23.141 6.445 1 92.31 35 ASN B CA 1
ATOM 1590 C C . ASN B 1 35 ? -6.75 22.188 7.637 1 92.31 35 ASN B C 1
ATOM 1592 O O . ASN B 1 35 ? -7.164 22.594 8.727 1 92.31 35 ASN B O 1
ATOM 1596 N N . ARG B 1 36 ? -6.457 20.969 7.445 1 96 36 ARG B N 1
ATOM 1597 C CA . ARG B 1 36 ? -6.312 19.984 8.508 1 96 36 ARG B CA 1
ATOM 1598 C C . ARG B 1 36 ? -4.852 19.562 8.672 1 96 36 ARG B C 1
ATOM 1600 O O . ARG B 1 36 ? -4.055 19.703 7.742 1 96 36 ARG B O 1
ATOM 1607 N N . PHE B 1 37 ? -4.605 19.109 9.867 1 96.94 37 PHE B N 1
ATOM 1608 C CA . PHE B 1 37 ? -3.342 18.406 10.047 1 96.94 37 PHE B CA 1
ATOM 1609 C C . PHE B 1 37 ? -3.293 17.156 9.172 1 96.94 37 PHE B C 1
ATOM 1611 O O . PHE B 1 37 ? -4.281 16.422 9.07 1 96.94 37 PHE B O 1
ATOM 1618 N N . ASP B 1 38 ? -2.178 17.016 8.555 1 98.06 38 ASP B N 1
ATOM 1619 C CA . ASP B 1 38 ? -1.947 15.828 7.746 1 98.06 38 ASP B CA 1
ATOM 1620 C C . ASP B 1 38 ? -0.542 15.273 7.973 1 98.06 38 ASP B C 1
ATOM 1622 O O . ASP B 1 38 ? 0.281 15.906 8.641 1 98.06 38 ASP B O 1
ATOM 1626 N N . LEU B 1 39 ? -0.308 14.109 7.508 1 98.5 39 LEU B N 1
ATOM 1627 C CA . LEU B 1 39 ? 1.023 13.523 7.59 1 98.5 39 LEU B CA 1
ATOM 1628 C C . LEU B 1 39 ? 1.909 14.016 6.453 1 98.5 39 LEU B C 1
ATOM 1630 O O . LEU B 1 39 ? 1.431 14.227 5.336 1 98.5 39 LEU B O 1
ATOM 1634 N N . PRO B 1 40 ? 3.189 14.242 6.742 1 98 40 PRO B N 1
ATOM 1635 C CA . PRO B 1 40 ? 4.086 14.484 5.609 1 98 40 PRO B CA 1
ATOM 1636 C C . PRO B 1 40 ? 4.102 13.32 4.613 1 98 40 PRO B C 1
ATOM 1638 O O . PRO B 1 40 ? 4.211 12.164 5.02 1 98 40 PRO B O 1
ATOM 1641 N N . GLY B 1 41 ? 4.008 13.57 3.428 1 98 41 GLY B N 1
ATOM 1642 C CA . GLY B 1 41 ? 3.912 12.57 2.379 1 98 41 GLY B CA 1
ATOM 1643 C C . GLY B 1 41 ? 3.16 13.055 1.156 1 98 41 GLY B C 1
ATOM 1644 O O . GLY B 1 41 ? 2.822 14.242 1.057 1 98 41 GLY B O 1
ATOM 1645 N N . GLY B 1 42 ? 2.932 12.211 0.219 1 97.81 42 GLY B N 1
ATOM 1646 C CA . GLY B 1 42 ? 2.252 12.594 -1.009 1 97.81 42 GLY B CA 1
ATOM 1647 C C . GLY B 1 42 ? 2.34 11.531 -2.092 1 97.81 42 GLY B C 1
ATOM 1648 O O . GLY B 1 42 ? 2.58 10.359 -1.801 1 97.81 42 GLY B O 1
ATOM 1649 N N . SER B 1 43 ? 2.076 11.953 -3.285 1 97.94 43 SER B N 1
ATOM 1650 C CA . SER B 1 43 ? 2.021 11.055 -4.43 1 97.94 43 SER B CA 1
ATOM 1651 C C . SER B 1 43 ? 3.416 10.773 -4.98 1 97.94 43 SER B C 1
ATOM 1653 O O . SER B 1 43 ? 4.348 11.547 -4.746 1 97.94 43 SER B O 1
ATOM 1655 N N . LEU B 1 44 ? 3.533 9.68 -5.656 1 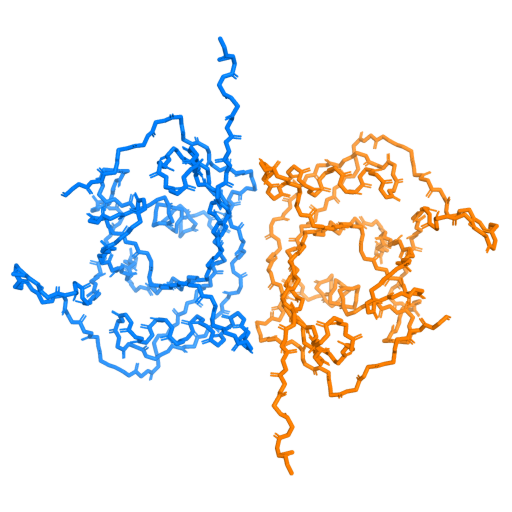98.44 44 LEU B N 1
ATOM 1656 C CA . LEU B 1 44 ? 4.781 9.32 -6.324 1 98.44 44 LEU B CA 1
ATOM 1657 C C . LEU B 1 44 ? 4.957 10.125 -7.609 1 98.44 44 LEU B C 1
ATOM 1659 O O . LEU B 1 44 ? 4 10.32 -8.359 1 98.44 44 LEU B O 1
ATOM 1663 N N . GLU B 1 45 ? 6.176 10.562 -7.883 1 97.44 45 GLU B N 1
ATOM 1664 C CA . GLU B 1 45 ? 6.539 11.055 -9.211 1 97.44 45 GLU B CA 1
ATOM 1665 C C . GLU B 1 45 ? 6.934 9.906 -10.133 1 97.44 45 GLU B C 1
ATOM 1667 O O . GLU B 1 45 ? 7.102 8.766 -9.68 1 97.44 45 GLU B O 1
ATOM 1672 N N . GLU B 1 46 ? 7.078 10.172 -11.383 1 94.19 46 GLU B N 1
ATOM 1673 C CA . GLU B 1 46 ? 7.43 9.141 -12.352 1 94.19 46 GLU B CA 1
ATOM 1674 C C . GLU B 1 46 ? 8.766 8.492 -12.016 1 94.19 46 GLU B C 1
ATOM 1676 O O . GLU B 1 46 ? 9.75 9.18 -11.734 1 94.19 46 GLU B O 1
ATOM 1681 N N . GLY B 1 47 ? 8.734 7.184 -11.953 1 94.06 47 GLY B N 1
ATOM 1682 C CA . GLY B 1 47 ? 9.961 6.43 -11.773 1 94.06 47 GLY B CA 1
ATOM 1683 C C . GLY B 1 47 ? 10.352 6.266 -10.312 1 94.06 47 GLY B C 1
ATOM 1684 O O . GLY B 1 47 ? 11.273 5.516 -9.992 1 94.06 47 GLY B O 1
ATOM 1685 N N . GLU B 1 48 ? 9.648 6.891 -9.414 1 97.81 48 GLU B N 1
ATOM 1686 C CA . GLU B 1 48 ? 9.984 6.816 -8 1 97.81 48 GLU B CA 1
ATOM 1687 C C . GLU B 1 48 ? 9.484 5.512 -7.379 1 97.81 48 GLU B C 1
ATOM 1689 O O . GLU B 1 48 ? 8.375 5.066 -7.672 1 97.81 48 GLU B O 1
ATOM 1694 N N . SER B 1 49 ? 10.359 4.953 -6.562 1 98.62 49 SER B N 1
ATOM 1695 C CA . SER B 1 49 ? 9.883 3.924 -5.645 1 98.62 49 SER B CA 1
ATOM 1696 C C . SER B 1 49 ? 9.078 4.535 -4.5 1 98.62 49 SER B C 1
ATOM 1698 O O . SER B 1 49 ? 9.039 5.758 -4.348 1 98.62 49 SER B O 1
ATOM 1700 N N . LEU B 1 50 ? 8.461 3.672 -3.732 1 98.81 50 LEU B N 1
ATOM 1701 C CA . LEU B 1 50 ? 7.715 4.137 -2.57 1 98.81 50 LEU B CA 1
ATOM 1702 C C . LEU B 1 50 ? 8.617 4.91 -1.615 1 98.81 50 LEU B C 1
ATOM 1704 O O . LEU B 1 50 ? 8.258 6.004 -1.168 1 98.81 50 LEU B O 1
ATOM 1708 N N . THR B 1 51 ? 9.789 4.426 -1.364 1 98.75 51 THR B N 1
ATOM 1709 C CA . THR B 1 51 ? 10.672 5.012 -0.361 1 98.75 51 THR B CA 1
ATOM 1710 C C . THR B 1 51 ? 11.305 6.297 -0.883 1 98.75 51 THR B C 1
ATOM 1712 O O . THR B 1 51 ? 11.523 7.242 -0.122 1 98.75 51 THR B O 1
ATOM 1715 N N . GLU B 1 52 ? 11.602 6.312 -2.193 1 98.5 52 GLU B N 1
ATOM 1716 C CA . GLU B 1 52 ? 12.109 7.543 -2.791 1 98.5 52 GLU B CA 1
ATOM 1717 C C . GLU B 1 52 ? 11.094 8.672 -2.672 1 98.5 52 GLU B C 1
ATOM 1719 O O . GLU B 1 52 ? 11.445 9.797 -2.291 1 98.5 52 GLU B O 1
ATOM 1724 N N . ALA B 1 53 ? 9.859 8.375 -3.012 1 98.62 53 ALA B N 1
ATOM 1725 C CA . ALA B 1 53 ? 8.797 9.359 -2.896 1 98.62 53 ALA B CA 1
ATOM 1726 C C . ALA B 1 53 ? 8.625 9.82 -1.451 1 98.62 53 ALA B C 1
ATOM 1728 O O . ALA B 1 53 ? 8.508 11.016 -1.183 1 98.62 53 ALA B O 1
ATOM 1729 N N . MET B 1 54 ? 8.617 8.883 -0.554 1 98.12 54 MET B N 1
ATOM 1730 C CA . MET B 1 54 ? 8.445 9.188 0.864 1 98.12 54 MET B CA 1
ATOM 1731 C C . MET B 1 54 ? 9.523 10.156 1.346 1 98.12 54 MET B C 1
ATOM 1733 O O . MET B 1 54 ? 9.211 11.203 1.918 1 98.12 54 MET B O 1
ATOM 1737 N N . ARG B 1 55 ? 10.766 9.844 1.079 1 98.5 55 ARG B N 1
ATOM 1738 C CA . ARG B 1 55 ? 11.875 10.68 1.528 1 98.5 55 ARG B CA 1
ATOM 1739 C C . ARG B 1 55 ? 11.828 12.055 0.879 1 98.5 55 ARG B C 1
ATOM 1741 O O . ARG B 1 55 ? 12.078 13.07 1.539 1 98.5 55 ARG B O 1
ATOM 1748 N N . ARG B 1 56 ? 11.516 12.086 -0.394 1 98.19 56 ARG B N 1
ATOM 1749 C CA . ARG B 1 56 ? 11.43 13.367 -1.098 1 98.19 56 ARG B CA 1
ATOM 1750 C C . ARG B 1 56 ? 10.328 14.242 -0.515 1 98.19 56 ARG B C 1
ATOM 1752 O O . ARG B 1 56 ? 10.57 15.398 -0.17 1 98.19 56 ARG B O 1
ATOM 1759 N N . GLU B 1 57 ? 9.117 13.695 -0.377 1 97.69 57 GLU B N 1
ATOM 1760 C CA . GLU B 1 57 ? 7.957 14.445 0.096 1 97.69 57 GLU B CA 1
ATOM 1761 C C . GLU B 1 57 ? 8.172 14.961 1.519 1 97.69 57 GLU B C 1
ATOM 1763 O O . GLU B 1 57 ? 7.84 16.109 1.83 1 97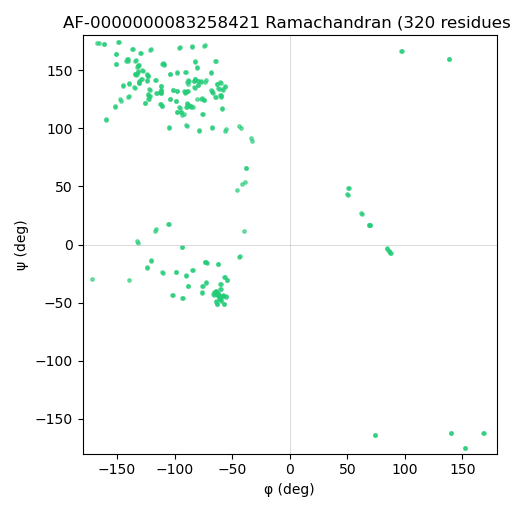.69 57 GLU B O 1
ATOM 1768 N N . VAL B 1 58 ? 8.711 14.109 2.389 1 97.56 58 VAL B N 1
ATOM 1769 C CA . VAL B 1 58 ? 8.953 14.523 3.768 1 97.56 58 VAL B CA 1
ATOM 1770 C C . VAL B 1 58 ? 9.953 15.68 3.793 1 97.56 58 VAL B C 1
ATOM 1772 O O . VAL B 1 58 ? 9.742 16.672 4.5 1 97.56 58 VAL B O 1
ATOM 1775 N N . HIS B 1 59 ? 10.938 15.547 2.988 1 97.5 59 HIS B N 1
ATOM 1776 C CA . HIS B 1 59 ? 11.922 16.609 2.926 1 97.5 59 HIS B CA 1
ATOM 1777 C C . HIS B 1 59 ? 11.305 17.906 2.408 1 97.5 59 HIS B C 1
ATOM 1779 O O . HIS B 1 59 ? 11.508 18.969 2.996 1 97.5 59 HIS B O 1
ATOM 1785 N N . GLU B 1 60 ? 10.602 17.844 1.328 1 95.94 60 GLU B N 1
ATOM 1786 C CA . GLU B 1 60 ? 10 19.016 0.706 1 95.94 60 GLU B CA 1
ATOM 1787 C C . GLU B 1 60 ? 9.031 19.703 1.661 1 95.94 60 GLU B C 1
ATOM 1789 O O . GLU B 1 60 ? 8.984 20.938 1.717 1 95.94 60 GLU B O 1
ATOM 1794 N N . GLU B 1 61 ? 8.297 18.938 2.424 1 95.38 61 GLU B N 1
ATOM 1795 C CA . GLU B 1 61 ? 7.207 19.484 3.227 1 95.38 61 GLU B CA 1
ATOM 1796 C C . GLU B 1 61 ? 7.699 19.906 4.609 1 95.38 61 GLU B C 1
ATOM 1798 O O . GLU B 1 61 ? 7.109 20.781 5.242 1 95.38 61 GLU B O 1
ATOM 1803 N N . THR B 1 62 ? 8.797 19.281 5.133 1 96.19 62 THR B N 1
ATOM 1804 C CA . THR B 1 62 ? 9.156 19.484 6.535 1 96.19 62 THR B CA 1
ATOM 1805 C C . THR B 1 62 ? 10.586 20 6.66 1 96.19 62 THR B C 1
ATOM 1807 O O . THR B 1 62 ? 10.984 20.5 7.719 1 96.19 62 THR B O 1
ATOM 1810 N N . GLY B 1 63 ? 11.391 19.797 5.633 1 96.19 63 GLY B N 1
ATOM 1811 C CA . GLY B 1 63 ? 12.805 20.125 5.68 1 96.19 63 GLY B CA 1
ATOM 1812 C C . GLY B 1 63 ? 13.656 18.984 6.223 1 96.19 63 GLY B C 1
ATOM 1813 O O . GLY B 1 63 ? 14.883 19.031 6.145 1 96.19 63 GLY B O 1
ATOM 1814 N N . LEU B 1 64 ? 13.07 17.953 6.695 1 96.81 64 LEU B N 1
ATOM 1815 C CA . LEU B 1 64 ? 13.805 16.875 7.352 1 96.81 64 LEU B CA 1
ATOM 1816 C C . LEU B 1 64 ? 14.266 15.836 6.336 1 96.81 64 LEU B C 1
ATOM 1818 O O . LEU B 1 64 ? 13.539 15.531 5.379 1 96.81 64 LEU B O 1
ATOM 1822 N N . ARG B 1 65 ? 15.383 15.352 6.516 1 98.06 65 ARG B N 1
ATOM 1823 C CA . ARG B 1 65 ? 15.852 14.133 5.863 1 98.06 65 ARG B CA 1
ATOM 1824 C C . ARG B 1 65 ? 15.695 12.922 6.781 1 98.06 65 ARG B C 1
ATOM 1826 O O . ARG B 1 65 ? 16.094 12.969 7.949 1 98.06 65 ARG B O 1
ATOM 1833 N N . VAL B 1 66 ? 15.133 11.883 6.215 1 98.38 66 VAL B N 1
ATOM 1834 C CA . VAL B 1 66 ? 14.719 10.828 7.133 1 98.38 66 VAL B CA 1
ATOM 1835 C C . VAL B 1 66 ? 15.211 9.477 6.621 1 98.38 66 VAL B C 1
ATOM 1837 O O . VAL B 1 66 ? 15.445 9.305 5.422 1 98.38 66 VAL B O 1
ATOM 1840 N N . GLU B 1 67 ? 15.375 8.562 7.559 1 97.94 67 GLU B N 1
ATOM 1841 C CA . GLU B 1 67 ? 15.5 7.133 7.301 1 97.94 67 GLU B CA 1
ATOM 1842 C C . GLU B 1 67 ? 14.211 6.391 7.648 1 97.94 67 GLU B C 1
ATOM 1844 O O . GLU B 1 67 ? 13.492 6.781 8.57 1 97.94 67 GLU B O 1
ATOM 1849 N N . ILE B 1 68 ? 13.945 5.395 6.918 1 98.19 68 ILE B N 1
ATOM 1850 C CA . ILE B 1 68 ? 12.734 4.617 7.145 1 98.19 68 ILE B CA 1
ATOM 1851 C C . ILE B 1 68 ? 13.031 3.469 8.109 1 98.19 68 ILE B C 1
ATOM 1853 O O . ILE B 1 68 ? 13.969 2.699 7.895 1 98.19 68 ILE B O 1
ATOM 1857 N N . ASP B 1 69 ? 12.195 3.318 9.109 1 97.06 69 ASP B N 1
ATOM 1858 C CA . ASP B 1 69 ? 12.414 2.309 10.141 1 97.06 69 ASP B CA 1
ATOM 1859 C C . ASP B 1 69 ? 11.531 1.086 9.914 1 97.06 69 ASP B C 1
ATOM 1861 O O . ASP B 1 69 ? 11.977 -0.052 10.062 1 97.06 69 ASP B O 1
ATOM 1865 N N . GLU B 1 70 ? 10.297 1.358 9.578 1 96.62 70 GLU B N 1
ATOM 1866 C CA . GLU B 1 70 ? 9.359 0.24 9.531 1 96.62 70 GLU B CA 1
ATOM 1867 C C . GLU B 1 70 ? 8.336 0.43 8.414 1 96.62 70 GLU B C 1
ATOM 1869 O O . GLU B 1 70 ? 7.844 1.54 8.203 1 96.62 70 GLU B O 1
ATOM 1874 N N . ASN B 1 71 ? 8.094 -0.658 7.727 1 97 71 ASN B N 1
ATOM 1875 C CA . ASN B 1 71 ? 6.918 -0.792 6.879 1 97 71 ASN B CA 1
ATOM 1876 C C . ASN B 1 71 ? 5.672 -1.117 7.699 1 97 71 ASN B C 1
ATOM 1878 O O . ASN B 1 71 ? 5.445 -2.273 8.055 1 97 71 ASN B O 1
ATOM 1882 N N . ILE B 1 72 ? 4.824 -0.116 8.039 1 96.56 72 ILE B N 1
ATOM 1883 C CA . ILE B 1 72 ? 3.693 -0.283 8.945 1 96.56 72 ILE B CA 1
ATOM 1884 C C . ILE B 1 72 ? 2.551 -0.99 8.227 1 96.56 72 ILE B C 1
ATOM 1886 O O . ILE B 1 72 ? 1.837 -1.802 8.82 1 96.56 72 ILE B O 1
ATOM 1890 N N . GLY B 1 73 ? 2.35 -0.578 6.969 1 97.69 73 GLY B N 1
ATOM 1891 C CA . GLY B 1 73 ? 1.248 -1.148 6.211 1 97.69 73 GLY B CA 1
ATOM 1892 C C . GLY B 1 73 ? 0.516 -0.126 5.363 1 97.69 73 GLY B C 1
ATOM 1893 O O . GLY B 1 73 ? 1.086 0.901 4.988 1 97.69 73 GLY B O 1
ATOM 1894 N N . VAL B 1 74 ? -0.681 -0.507 4.957 1 98.5 74 VAL B N 1
ATOM 1895 C CA . VAL B 1 74 ? -1.501 0.303 4.059 1 98.5 74 VAL B CA 1
ATOM 1896 C C . VAL B 1 74 ? -2.914 0.428 4.625 1 98.5 74 VAL B C 1
ATOM 1898 O O . VAL B 1 74 ? -3.453 -0.531 5.18 1 98.5 74 VAL B O 1
ATOM 1901 N N . VAL B 1 75 ? -3.451 1.594 4.5 1 98.38 75 VAL B N 1
ATOM 1902 C CA . VAL B 1 75 ? -4.84 1.837 4.879 1 98.38 75 VAL B CA 1
ATOM 1903 C C . VAL B 1 75 ? -5.555 2.598 3.766 1 98.38 75 VAL B C 1
ATOM 1905 O O . VAL B 1 75 ? -4.918 3.291 2.971 1 98.38 75 VAL B O 1
ATOM 1908 N N . ASP B 1 76 ? -6.832 2.422 3.705 1 98.69 76 ASP B N 1
ATOM 1909 C CA . ASP B 1 76 ? -7.562 3.197 2.705 1 98.69 76 ASP B CA 1
ATOM 1910 C C . ASP B 1 76 ? -8.828 3.803 3.299 1 98.69 76 ASP B C 1
ATOM 1912 O O . ASP B 1 76 ? -9.391 3.268 4.258 1 98.69 76 ASP B O 1
ATOM 1916 N N . PHE B 1 77 ? -9.156 4.984 2.797 1 98.5 77 PHE B N 1
ATOM 1917 C CA . PHE B 1 77 ? -10.273 5.812 3.234 1 98.5 77 PHE B CA 1
ATOM 1918 C C . PHE B 1 77 ? -11.195 6.141 2.064 1 98.5 77 PHE B C 1
ATOM 1920 O O . PHE B 1 77 ? -10.727 6.422 0.959 1 98.5 77 PHE B O 1
ATOM 1927 N N . LYS B 1 78 ? -12.445 6.133 2.32 1 98.19 78 LYS B N 1
ATOM 1928 C CA . LYS B 1 78 ? -13.445 6.613 1.371 1 98.19 78 LYS B CA 1
ATOM 1929 C C . LYS B 1 78 ? -14.289 7.734 1.979 1 98.19 78 LYS B C 1
ATOM 1931 O O . LYS B 1 78 ? -14.836 7.578 3.07 1 98.19 78 LYS B O 1
ATOM 1936 N N . LEU B 1 79 ? -14.359 8.828 1.346 1 97.62 79 LEU B N 1
ATOM 1937 C CA . LEU B 1 79 ? -15.141 9.945 1.852 1 97.62 79 LEU B CA 1
ATOM 1938 C C . LEU B 1 79 ? -15.672 10.805 0.705 1 97.62 79 LEU B C 1
ATOM 1940 O O . LEU B 1 79 ? -15.109 10.797 -0.392 1 97.62 79 LEU B O 1
ATOM 1944 N N . PRO B 1 80 ? -16.766 11.523 0.927 1 96.62 80 PRO B N 1
ATOM 1945 C CA . PRO B 1 80 ? -17.312 12.391 -0.115 1 96.62 80 PRO B CA 1
ATOM 1946 C C . PRO B 1 80 ? -16.406 13.57 -0.443 1 96.62 80 PRO B C 1
ATOM 1948 O O . PRO B 1 80 ? -15.875 14.219 0.464 1 96.62 80 PRO B O 1
ATOM 1951 N N . TRP B 1 81 ? -16.172 13.758 -1.728 1 95.69 81 TRP B N 1
ATOM 1952 C CA . TRP B 1 81 ? -15.398 14.891 -2.236 1 95.69 81 TRP B CA 1
ATOM 1953 C C . TRP B 1 81 ? -15.695 15.133 -3.713 1 95.69 81 TRP B C 1
ATOM 1955 O O . TRP B 1 81 ? -15.266 14.352 -4.57 1 95.69 81 TRP B O 1
ATOM 1965 N N . LEU B 1 82 ? -16.422 16.188 -3.969 1 93.5 82 LEU B N 1
ATOM 1966 C CA . LEU B 1 82 ? -16.75 16.516 -5.355 1 93.5 82 LEU B CA 1
ATOM 1967 C C . LEU B 1 82 ? -15.539 17.109 -6.074 1 93.5 82 LEU B C 1
ATOM 1969 O O . LEU B 1 82 ? -15.086 18.203 -5.73 1 93.5 82 LEU B O 1
ATOM 1973 N N . TRP B 1 83 ? -15.016 16.391 -7.008 1 92.5 83 TRP B N 1
ATOM 1974 C CA . TRP B 1 83 ? -13.828 16.828 -7.734 1 92.5 83 TRP B CA 1
ATOM 1975 C C . TRP B 1 83 ? -13.797 16.25 -9.141 1 92.5 83 TRP B C 1
ATOM 1977 O O . TRP B 1 83 ? -13.797 15.023 -9.312 1 92.5 83 TRP B O 1
ATOM 1987 N N . LYS B 1 84 ? -13.812 17.062 -10.133 1 95.06 84 LYS B N 1
ATOM 1988 C CA . LYS B 1 84 ? -13.672 16.672 -11.531 1 95.06 84 LYS B CA 1
ATOM 1989 C C . LYS B 1 84 ? -14.648 15.555 -11.883 1 95.06 84 LYS B C 1
ATOM 1991 O O . LYS B 1 84 ? -14.25 14.547 -12.469 1 95.06 84 LYS B O 1
ATOM 1996 N N . GLY B 1 85 ? -15.82 15.703 -11.547 1 94.25 85 GLY B N 1
ATOM 1997 C CA . GLY B 1 85 ? -16.875 14.766 -11.922 1 94.25 85 GLY B CA 1
ATOM 1998 C C . GLY B 1 85 ? -16.969 13.578 -10.984 1 94.25 85 GLY B C 1
ATOM 1999 O O . GLY B 1 85 ? -17.828 12.719 -11.148 1 94.25 85 GLY B O 1
ATOM 2000 N N . HIS B 1 86 ? -16.125 13.484 -10.031 1 96.44 86 HIS B N 1
ATOM 2001 C CA . HIS B 1 86 ? -16.172 12.43 -9.016 1 96.44 86 HIS B CA 1
ATOM 2002 C C . HIS B 1 86 ? -17 12.883 -7.809 1 96.44 86 HIS B C 1
ATOM 2004 O O . HIS B 1 86 ? -16.938 14.047 -7.41 1 96.44 86 HIS B O 1
ATOM 2010 N N . THR B 1 87 ? -17.656 11.852 -7.195 1 96.81 87 THR B N 1
ATOM 2011 C CA . THR B 1 87 ? -18.469 12.172 -6.035 1 96.81 87 THR B CA 1
ATOM 2012 C C . THR B 1 87 ? -17.719 11.883 -4.742 1 96.81 87 THR B C 1
ATOM 2014 O O . THR B 1 87 ? -18.078 12.406 -3.682 1 96.81 87 THR B O 1
ATOM 2017 N N . ASP B 1 88 ? -16.766 10.992 -4.844 1 97.75 88 ASP B N 1
ATOM 2018 C CA . ASP B 1 88 ? -16.016 10.531 -3.674 1 97.75 88 ASP B CA 1
ATOM 2019 C C . ASP B 1 88 ? -14.539 10.352 -3.994 1 97.75 88 ASP B C 1
ATOM 2021 O O . ASP B 1 88 ? -14.156 10.273 -5.164 1 97.75 88 ASP B O 1
ATOM 2025 N N . VAL B 1 89 ? -13.789 10.352 -2.963 1 97.94 89 VAL B N 1
ATOM 2026 C CA . VAL B 1 89 ? -12.383 9.961 -3.088 1 97.94 89 VAL B CA 1
ATOM 2027 C C . VAL B 1 89 ? -12.148 8.641 -2.365 1 97.94 89 VAL B C 1
ATOM 2029 O O . VAL B 1 89 ? -12.719 8.391 -1.3 1 97.94 89 VAL B O 1
ATOM 2032 N N . HIS B 1 90 ? -11.422 7.746 -2.955 1 98.44 90 HIS B N 1
ATOM 2033 C CA . HIS B 1 90 ? -10.805 6.57 -2.355 1 98.44 90 HIS B CA 1
ATOM 2034 C C . HIS B 1 90 ? -9.297 6.773 -2.184 1 98.44 90 HIS B C 1
ATOM 2036 O O . HIS B 1 90 ? -8.539 6.672 -3.148 1 98.44 90 HIS B O 1
ATOM 2042 N N . HIS B 1 91 ? -8.945 7.098 -0.956 1 98.62 91 HIS B N 1
ATOM 2043 C CA . HIS B 1 91 ? -7.562 7.426 -0.643 1 98.62 91 HIS B CA 1
ATOM 2044 C C . HIS B 1 91 ? -6.828 6.223 -0.059 1 98.62 91 HIS B C 1
ATOM 2046 O O . HIS B 1 91 ? -7.156 5.762 1.036 1 98.62 91 HIS B O 1
ATOM 2052 N N . ILE B 1 92 ? -5.836 5.723 -0.808 1 98.81 92 ILE B N 1
ATOM 2053 C CA . ILE B 1 92 ? -4.961 4.645 -0.356 1 98.81 92 ILE B CA 1
ATOM 2054 C C . ILE B 1 92 ? -3.648 5.23 0.158 1 98.81 92 ILE B C 1
ATOM 2056 O O . ILE B 1 92 ? -2.955 5.949 -0.567 1 98.81 92 ILE B O 1
ATOM 2060 N N . ALA B 1 93 ? -3.336 4.914 1.4 1 98.81 93 ALA B N 1
ATOM 2061 C CA . ALA B 1 93 ? -2.191 5.543 2.059 1 98.81 93 ALA B CA 1
ATOM 2062 C C . ALA B 1 93 ? -1.231 4.492 2.607 1 98.81 93 ALA B C 1
ATOM 2064 O O . ALA B 1 93 ? -1.618 3.652 3.424 1 98.81 93 ALA B O 1
ATOM 2065 N N . VAL B 1 94 ? 0.007 4.512 2.176 1 98.81 94 VAL B N 1
ATOM 2066 C CA . VAL B 1 94 ? 1.08 3.682 2.713 1 98.81 94 VAL B CA 1
ATOM 2067 C C . VAL B 1 94 ? 1.75 4.395 3.885 1 98.81 94 VAL B C 1
ATOM 2069 O O . VAL B 1 94 ? 2.09 5.578 3.789 1 98.81 94 VAL B O 1
ATOM 2072 N N . PHE B 1 95 ? 1.942 3.684 4.992 1 98.69 95 PHE B N 1
ATOM 2073 C CA . PHE B 1 95 ? 2.531 4.246 6.199 1 98.69 95 PHE B CA 1
ATOM 2074 C C . PHE B 1 95 ? 3.908 3.648 6.461 1 98.69 95 PHE B C 1
ATOM 2076 O O . PHE B 1 95 ? 4.07 2.426 6.449 1 98.69 95 PHE B O 1
ATOM 2083 N N . TYR B 1 96 ? 4.828 4.473 6.688 1 98.62 96 TYR B N 1
ATOM 2084 C CA . TYR B 1 96 ? 6.141 4.113 7.211 1 98.62 96 TYR B CA 1
ATOM 2085 C C . TYR B 1 96 ? 6.441 4.875 8.5 1 98.62 96 TYR B C 1
ATOM 2087 O O . TYR B 1 96 ? 6.09 6.047 8.633 1 98.62 96 TYR B O 1
ATOM 2095 N N . THR B 1 97 ? 7.137 4.27 9.453 1 98.44 97 THR B N 1
ATOM 2096 C CA . THR B 1 97 ? 7.797 5.09 10.461 1 98.44 97 THR B CA 1
ATOM 2097 C C . THR B 1 97 ? 9.148 5.594 9.953 1 98.44 97 THR B C 1
ATOM 2099 O O . THR B 1 97 ? 9.867 4.863 9.273 1 98.44 97 THR B O 1
ATOM 2102 N N . VAL B 1 98 ? 9.398 6.824 10.312 1 98.62 98 VAL B N 1
ATOM 2103 C CA . VAL B 1 98 ? 10.648 7.426 9.852 1 98.62 98 VAL B CA 1
ATOM 2104 C C . VAL B 1 98 ? 11.336 8.141 11.008 1 98.62 98 VAL B C 1
ATOM 2106 O O . VAL B 1 98 ? 10.695 8.5 12 1 98.62 98 VAL B O 1
ATOM 2109 N N . ARG B 1 99 ? 12.648 8.32 10.844 1 97.88 99 ARG B N 1
ATOM 2110 C CA . ARG B 1 99 ? 13.453 9.039 11.82 1 97.88 99 ARG B CA 1
ATOM 2111 C C . ARG B 1 99 ? 14.383 10.031 11.141 1 97.88 99 ARG B C 1
ATOM 2113 O O . ARG B 1 99 ? 15.016 9.711 10.141 1 97.88 99 ARG B O 1
ATOM 2120 N N . GLN B 1 100 ? 14.391 11.195 11.734 1 96.25 100 GLN B N 1
ATOM 2121 C CA . GLN B 1 100 ? 15.266 12.234 11.195 1 96.25 100 GLN B CA 1
ATOM 2122 C C . GLN B 1 100 ? 16.734 11.883 11.391 1 96.25 100 GLN B C 1
ATOM 2124 O O . GLN B 1 100 ? 17.141 11.492 12.484 1 96.25 100 GLN B O 1
ATOM 2129 N N . PHE B 1 101 ? 17.484 12.016 10.375 1 95.56 101 PHE B N 1
ATOM 2130 C CA . PHE B 1 101 ? 18.922 11.867 10.547 1 95.56 101 PHE B CA 1
ATOM 2131 C C . PHE B 1 101 ? 19.656 13.141 10.141 1 95.56 101 PHE B C 1
ATOM 2133 O O . PHE B 1 101 ? 20.844 13.312 10.461 1 95.56 101 PHE B O 1
ATOM 2140 N N . ALA B 1 102 ? 18.953 14.047 9.438 1 94.75 102 ALA B N 1
ATOM 2141 C CA . ALA B 1 102 ? 19.5 15.344 9.047 1 94.75 102 ALA B CA 1
ATOM 2142 C C . ALA B 1 102 ? 18.391 16.328 8.68 1 94.75 102 ALA B C 1
ATOM 2144 O O . ALA B 1 102 ? 17.203 15.977 8.727 1 94.75 102 ALA B O 1
ATOM 2145 N N . GLY B 1 103 ? 18.75 17.516 8.461 1 93.44 103 GLY B N 1
ATOM 2146 C CA . GLY B 1 103 ? 17.797 18.547 8.078 1 93.44 103 GLY B CA 1
ATOM 2147 C C . GLY B 1 103 ? 17.328 19.391 9.25 1 93.44 103 GLY B C 1
ATOM 2148 O O . GLY B 1 103 ? 17.609 19.078 10.406 1 93.44 103 GLY B O 1
ATOM 2149 N N . VAL B 1 104 ? 16.703 20.469 8.867 1 91.12 104 VAL B N 1
ATOM 2150 C CA . VAL B 1 104 ? 16.156 21.406 9.844 1 91.12 104 VAL B CA 1
ATOM 2151 C C . VAL B 1 104 ? 14.656 21.578 9.602 1 91.12 104 VAL B C 1
ATOM 2153 O O . VAL B 1 104 ? 14.227 21.828 8.469 1 91.12 104 VAL B O 1
ATOM 2156 N N . LEU B 1 105 ? 13.992 21.406 10.633 1 91.5 105 LEU B N 1
ATOM 2157 C CA . LEU B 1 105 ? 12.539 21.516 10.555 1 91.5 105 LEU B CA 1
ATOM 2158 C C . LEU B 1 105 ? 12.125 22.906 10.078 1 91.5 105 LEU B C 1
ATOM 2160 O O . LEU B 1 105 ? 12.594 23.922 10.602 1 91.5 105 LEU B O 1
ATOM 2164 N N . ILE B 1 106 ? 11.25 22.922 9.039 1 87.56 106 ILE B N 1
ATOM 2165 C CA . ILE B 1 106 ? 10.656 24.172 8.578 1 87.56 106 ILE B CA 1
ATOM 2166 C C . ILE B 1 106 ? 9.406 24.484 9.406 1 87.56 106 ILE B C 1
ATOM 2168 O O . ILE B 1 106 ? 8.445 23.703 9.406 1 87.56 106 ILE B O 1
ATOM 2172 N N . GLU B 1 107 ? 9.406 25.5 10.055 1 82.25 107 GLU B N 1
ATOM 2173 C CA . GLU B 1 107 ? 8.25 25.891 10.844 1 82.25 107 GLU B CA 1
ATOM 2174 C C . GLU B 1 107 ? 7.172 26.531 9.969 1 82.25 107 GLU B C 1
ATOM 2176 O O . GLU B 1 107 ? 7.488 27.219 8.992 1 82.25 107 GLU B O 1
ATOM 2181 N N . PRO B 1 108 ? 5.949 26.172 10.328 1 76.88 108 PRO B N 1
ATOM 2182 C CA . PRO B 1 108 ? 4.879 26.75 9.516 1 76.88 108 PRO B CA 1
ATOM 2183 C C . PRO B 1 108 ? 4.887 28.281 9.531 1 76.88 108 PRO B C 1
ATOM 2185 O O . PRO B 1 108 ? 5.211 28.891 10.555 1 76.88 108 PRO B O 1
ATOM 2188 N N . ASN B 1 109 ? 5.094 28.844 8.352 1 62.44 109 ASN B N 1
ATOM 2189 C CA . ASN B 1 109 ? 5.062 30.312 8.32 1 62.44 109 ASN B CA 1
ATOM 2190 C C . ASN B 1 109 ? 3.66 30.844 8.602 1 62.44 109 ASN B C 1
ATOM 2192 O O . ASN B 1 109 ? 2.682 30.359 8.031 1 62.44 109 ASN B O 1
ATOM 2196 N N . GLN B 1 110 ? 3.395 31.312 9.891 1 52.56 110 GLN B N 1
ATOM 2197 C CA . GLN B 1 110 ? 2.156 31.938 10.336 1 52.56 110 GLN B CA 1
ATOM 2198 C C . GLN B 1 110 ? 1.646 32.938 9.305 1 52.56 110 GLN B C 1
ATOM 2200 O O . GLN B 1 110 ? 0.561 33.5 9.461 1 52.56 110 GLN B O 1
ATOM 2205 N N . PHE B 1 111 ? 2.305 33.375 8.227 1 49.22 111 PHE B 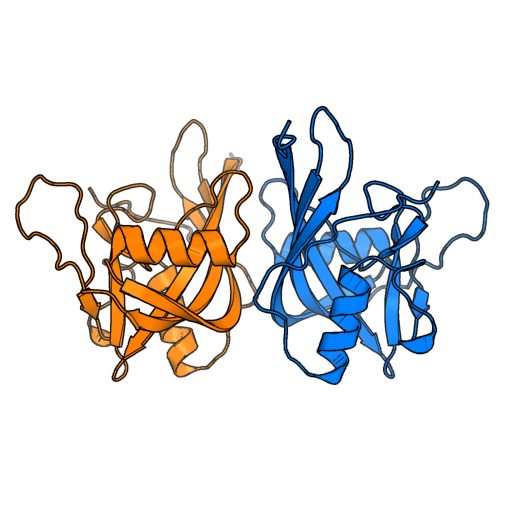N 1
ATOM 2206 C CA . PHE B 1 111 ? 1.721 34.469 7.453 1 49.22 111 PHE B CA 1
ATOM 2207 C C . PHE B 1 111 ? 0.691 33.938 6.461 1 49.22 111 PHE B C 1
ATOM 2209 O O . PHE B 1 111 ? 0.953 32.969 5.746 1 49.22 111 PHE B O 1
ATOM 2216 N N . LYS B 1 112 ? -0.65 34.375 6.582 1 51.66 112 LYS B N 1
ATOM 2217 C CA . LYS B 1 112 ? -1.974 34.188 6 1 51.66 112 LYS B CA 1
ATOM 2218 C C . LYS B 1 112 ? -1.893 34.062 4.48 1 51.66 112 LYS B C 1
ATOM 2220 O O . LYS B 1 112 ? -2.898 33.812 3.818 1 51.66 112 LYS B O 1
ATOM 2225 N N . GLY B 1 113 ? -0.71 33.875 3.723 1 47.5 113 GLY B N 1
ATOM 2226 C CA . GLY B 1 113 ? -0.737 33.875 2.268 1 47.5 113 GLY B CA 1
ATOM 2227 C C . GLY B 1 113 ? 0.162 32.812 1.643 1 47.5 113 GLY B C 1
ATOM 2228 O O . GLY B 1 113 ? 0.169 32.656 0.422 1 47.5 113 GLY B O 1
ATOM 2229 N N . GLN B 1 114 ? 1.252 32.406 2.217 1 46.88 114 GLN B N 1
ATOM 2230 C CA . GLN B 1 114 ? 2.23 31.594 1.504 1 46.88 114 GLN B CA 1
ATOM 2231 C C . GLN B 1 114 ? 1.916 30.109 1.645 1 46.88 114 GLN B C 1
ATOM 2233 O O . GLN B 1 114 ? 1.312 29.688 2.633 1 46.88 114 GLN B O 1
ATOM 2238 N N . ASP B 1 115 ? 2.061 29.328 0.629 1 50.47 115 ASP B N 1
ATOM 2239 C CA . ASP B 1 115 ? 1.918 27.891 0.573 1 50.47 115 ASP B CA 1
ATOM 2240 C C . ASP B 1 115 ? 2.363 27.234 1.882 1 50.47 115 ASP B C 1
ATOM 2242 O O . ASP B 1 115 ? 3.459 27.516 2.377 1 50.47 115 ASP B O 1
ATOM 2246 N N . SER B 1 116 ? 1.46 27.047 2.758 1 54.59 116 SER B N 1
ATOM 2247 C CA . SER B 1 116 ? 1.569 26.609 4.148 1 54.59 116 SER B CA 1
ATOM 2248 C C . SER B 1 116 ? 2.582 25.484 4.297 1 54.59 116 SER B C 1
ATOM 2250 O O . SER B 1 116 ? 2.209 24.312 4.348 1 54.59 116 SER B O 1
ATOM 2252 N N . LEU B 1 117 ? 3.801 25.734 3.77 1 65.5 117 LEU B N 1
ATOM 2253 C CA . LEU B 1 117 ? 4.93 24.875 4.105 1 65.5 117 LEU B CA 1
ATOM 2254 C C . LEU B 1 117 ? 5.242 24.938 5.598 1 65.5 117 LEU B C 1
ATOM 2256 O O . LEU B 1 117 ? 4.973 25.953 6.246 1 65.5 117 LEU B O 1
ATOM 2260 N N . GLY B 1 118 ? 5.527 23.812 6.172 1 83.88 118 GLY B N 1
ATOM 2261 C CA . GLY B 1 118 ? 5.969 23.688 7.551 1 83.88 118 GLY B CA 1
ATOM 2262 C C . GLY B 1 118 ? 5.332 22.516 8.281 1 83.88 118 GLY B C 1
ATOM 2263 O O . GLY B 1 118 ? 4.367 21.922 7.793 1 83.88 118 GLY B O 1
ATOM 2264 N N . ALA B 1 119 ? 6.043 22.219 9.273 1 94.44 119 ALA B N 1
ATOM 2265 C CA . ALA B 1 119 ? 5.625 21.062 10.078 1 94.44 119 ALA B CA 1
ATOM 2266 C C . ALA B 1 119 ? 5.633 21.406 11.562 1 94.44 119 ALA B C 1
ATOM 2268 O O . ALA B 1 119 ? 6.344 22.312 11.992 1 94.44 119 ALA B O 1
ATOM 2269 N N . LEU B 1 120 ? 4.777 20.781 12.273 1 94.62 120 LEU B N 1
ATOM 2270 C CA . LEU B 1 120 ? 4.723 20.969 13.719 1 94.62 120 LEU B CA 1
ATOM 2271 C C . LEU B 1 120 ? 4.418 19.641 14.414 1 94.62 120 LEU B C 1
ATOM 2273 O O . LEU B 1 120 ? 3.867 18.734 13.805 1 94.62 120 LEU B O 1
ATOM 2277 N N . TRP B 1 121 ? 4.793 19.594 15.695 1 97.25 121 TRP B N 1
ATOM 2278 C CA . TRP B 1 121 ? 4.551 18.422 16.516 1 97.25 121 TRP B CA 1
ATOM 2279 C C . TRP B 1 121 ? 3.205 18.516 17.234 1 97.25 121 TRP B C 1
ATOM 2281 O O . TRP B 1 121 ? 2.896 19.547 17.844 1 97.25 121 TRP B O 1
ATOM 2291 N N . VAL B 1 122 ? 2.422 17.453 17.125 1 98 122 VAL B N 1
ATOM 2292 C CA . VAL B 1 122 ? 1.141 17.453 17.812 1 98 122 VAL B CA 1
ATOM 2293 C C . VAL B 1 122 ? 1.011 16.188 18.672 1 98 122 VAL B C 1
ATOM 2295 O O . VAL B 1 122 ? 1.553 15.141 18.312 1 98 122 VAL B O 1
ATOM 2298 N N . SER B 1 123 ? 0.298 16.297 19.75 1 98.5 123 SER B N 1
ATOM 2299 C CA . SER B 1 123 ? -0.073 15.148 20.562 1 98.5 123 SER B CA 1
ATOM 2300 C C . SER B 1 123 ? -1.463 14.633 20.203 1 98.5 123 SER B C 1
ATOM 2302 O O . SER B 1 123 ? -2.186 15.273 19.438 1 98.5 123 SER B O 1
ATOM 2304 N N . GLU B 1 124 ? -1.758 13.508 20.719 1 98.12 124 GLU B N 1
ATOM 2305 C CA . GLU B 1 124 ? -3.051 12.898 20.422 1 98.12 124 GLU B CA 1
ATOM 2306 C C . GLU B 1 124 ? -4.199 13.797 20.859 1 98.12 124 GLU B C 1
ATOM 2308 O O . GLU B 1 124 ? -5.238 13.852 20.203 1 98.12 124 GLU B O 1
ATOM 2313 N N . GLU B 1 125 ? -4.035 14.531 21.922 1 98.06 125 GLU B N 1
ATOM 2314 C CA . GLU B 1 125 ? -5.086 15.367 22.5 1 98.06 125 GLU B CA 1
ATOM 2315 C C . GLU B 1 125 ? -5.344 16.609 21.641 1 98.06 125 GLU B C 1
ATOM 2317 O O . GLU B 1 125 ? -6.371 17.266 21.781 1 98.06 125 GLU B O 1
ATOM 2322 N N . GLU B 1 126 ? -4.449 16.891 20.766 1 97.94 126 GLU B N 1
ATOM 2323 C CA . GLU B 1 126 ? -4.531 18.125 19.969 1 97.94 126 GLU B CA 1
ATOM 2324 C C . GLU B 1 126 ? -5.234 17.859 18.641 1 97.94 126 GLU B C 1
ATOM 2326 O O . GLU B 1 126 ? -5.457 18.797 17.875 1 97.94 126 GLU B O 1
ATOM 2331 N N . VAL B 1 127 ? -5.602 16.578 18.422 1 97.81 127 VAL B N 1
ATOM 2332 C CA . VAL B 1 127 ? -6.16 16.281 17.094 1 97.81 127 VAL B CA 1
ATOM 2333 C C . VAL B 1 127 ? -7.539 15.648 17.25 1 97.81 127 VAL B C 1
ATOM 2335 O O . VAL B 1 127 ? -7.801 14.953 18.234 1 97.81 127 VAL B O 1
ATOM 2338 N N . SER B 1 128 ? -8.398 15.922 16.359 1 97.56 128 SER B N 1
ATOM 2339 C CA . SER B 1 128 ? -9.734 15.344 16.203 1 97.56 128 SER B CA 1
ATOM 2340 C C . SER B 1 128 ? -10.148 15.289 14.734 1 97.56 128 SER B C 1
ATOM 2342 O O . SER B 1 128 ? -9.43 15.781 13.867 1 97.56 128 SER B O 1
ATOM 2344 N N . ILE B 1 129 ? -11.273 14.68 14.484 1 95.69 129 ILE B N 1
ATOM 2345 C CA . ILE B 1 129 ? -11.758 14.539 13.109 1 95.69 129 ILE B CA 1
ATOM 2346 C C . ILE B 1 129 ? -12.008 15.914 12.508 1 95.69 129 ILE B C 1
ATOM 2348 O O . ILE B 1 129 ? -12.023 16.062 11.281 1 95.69 129 ILE B O 1
ATOM 2352 N N . ASP B 1 130 ? -12.117 17.016 13.344 1 95.25 130 ASP B N 1
ATOM 2353 C CA . ASP B 1 130 ? -12.453 18.359 12.898 1 95.25 130 ASP B CA 1
ATOM 2354 C C . ASP B 1 130 ? -11.219 19.109 12.398 1 95.25 130 ASP B C 1
ATOM 2356 O O . ASP B 1 130 ? -11.328 20.078 11.648 1 95.25 130 ASP B O 1
ATOM 2360 N N . ASN B 1 131 ? -10.031 18.672 12.844 1 96.44 131 ASN B N 1
ATOM 2361 C CA . ASN B 1 131 ? -8.859 19.469 12.5 1 96.44 131 ASN B CA 1
ATOM 2362 C C . ASN B 1 131 ? -7.734 18.594 11.945 1 96.44 131 ASN B C 1
ATOM 2364 O O . ASN B 1 131 ? -6.648 19.094 11.656 1 96.44 131 ASN B O 1
ATOM 2368 N N . ALA B 1 132 ? -8.023 17.266 11.844 1 97.75 132 ALA B N 1
ATOM 2369 C CA . ALA B 1 132 ? -6.992 16.359 11.352 1 97.75 132 ALA B CA 1
ATOM 2370 C C . ALA B 1 132 ? -7.551 15.422 10.281 1 97.75 132 ALA B C 1
ATOM 2372 O O . ALA B 1 132 ? -8.734 15.07 10.312 1 97.75 132 ALA B O 1
ATOM 2373 N N . SER B 1 133 ? -6.684 15.086 9.328 1 98.06 133 SER B N 1
ATOM 2374 C CA . SER B 1 133 ? -7.059 14.07 8.352 1 98.06 133 SER B CA 1
ATOM 2375 C C . SER B 1 133 ? -7.254 12.711 9.016 1 98.06 133 SER B C 1
ATOM 2377 O O . SER B 1 133 ? -6.707 12.453 10.094 1 98.06 133 SER B O 1
ATOM 2379 N N . PRO B 1 134 ? -8 11.836 8.383 1 98.25 134 PRO B N 1
ATOM 2380 C CA . PRO B 1 134 ? -8.094 10.469 8.891 1 98.25 134 PRO B CA 1
ATOM 2381 C C . PRO B 1 134 ? -6.734 9.789 9.016 1 98.25 134 PRO B C 1
ATOM 2383 O O . PRO B 1 134 ? -6.551 8.922 9.875 1 98.25 134 PRO B O 1
ATOM 2386 N N . LEU B 1 135 ? -5.77 10.148 8.242 1 98.5 135 LEU B N 1
ATOM 2387 C CA . LEU B 1 135 ? -4.422 9.594 8.312 1 98.5 135 LEU B CA 1
ATOM 2388 C C . LEU B 1 135 ? -3.803 9.844 9.68 1 98.5 135 LEU B C 1
ATOM 2390 O O . LEU B 1 135 ? -3.242 8.938 10.289 1 98.5 135 LEU B O 1
ATOM 2394 N N . VAL B 1 136 ? -3.916 11.062 10.07 1 98.75 136 VAL B N 1
ATOM 2395 C CA . VAL B 1 136 ? -3.326 11.469 11.344 1 98.75 136 VAL B CA 1
ATOM 2396 C C . VAL B 1 136 ? -3.977 10.695 12.484 1 98.75 136 VAL B C 1
ATOM 2398 O O . VAL B 1 136 ? -3.285 10.195 13.375 1 98.75 136 VAL B O 1
ATOM 2401 N N . LEU B 1 137 ? -5.25 10.562 12.422 1 98.56 137 LEU B N 1
ATOM 2402 C CA . LEU B 1 137 ? -5.965 9.836 13.469 1 98.56 137 LEU B CA 1
ATOM 2403 C C . LEU B 1 137 ? -5.578 8.359 13.469 1 98.56 137 LEU B C 1
ATOM 2405 O O . LEU B 1 137 ? -5.402 7.766 14.539 1 98.56 137 LEU B O 1
ATOM 2409 N N . LYS B 1 138 ? -5.449 7.816 12.32 1 98.5 138 LYS B N 1
ATOM 2410 C CA . LYS B 1 138 ? -5.02 6.422 12.211 1 98.5 138 LYS B CA 1
ATOM 2411 C C . LYS B 1 138 ? -3.6 6.246 12.75 1 98.5 138 LYS B C 1
ATOM 2413 O O . LYS B 1 138 ? -3.283 5.223 13.359 1 98.5 138 LYS B O 1
ATOM 2418 N N . ALA B 1 139 ? -2.77 7.195 12.445 1 98.69 139 ALA B N 1
ATOM 2419 C CA . ALA B 1 139 ? -1.402 7.145 12.961 1 98.69 139 ALA B CA 1
ATOM 2420 C C . ALA B 1 139 ? -1.391 7.102 14.484 1 98.69 139 ALA B C 1
ATOM 2422 O O . ALA B 1 139 ? -0.666 6.301 15.086 1 98.69 139 ALA B O 1
ATOM 2423 N N . PHE B 1 140 ? -2.18 7.91 15.117 1 98.62 140 PHE B N 1
ATOM 2424 C CA . PHE B 1 140 ? -2.236 7.902 16.578 1 98.62 140 PHE B CA 1
ATOM 2425 C C . PHE B 1 140 ? -2.807 6.582 17.078 1 98.62 140 PHE B C 1
ATOM 2427 O O . PHE B 1 140 ? -2.359 6.062 18.109 1 98.62 140 PHE B O 1
ATOM 2434 N N . ASP B 1 141 ? -3.85 6.109 16.438 1 98.06 141 ASP B N 1
ATOM 2435 C CA . ASP B 1 141 ? -4.379 4.801 16.812 1 98.06 141 ASP B CA 1
ATOM 2436 C C . ASP B 1 141 ? -3.289 3.73 16.734 1 98.06 141 ASP B C 1
ATOM 2438 O O . ASP B 1 141 ? -3.15 2.92 17.656 1 98.06 141 ASP B O 1
ATOM 2442 N N . TRP B 1 142 ? -2.555 3.76 15.711 1 98 142 TRP B N 1
ATOM 2443 C CA . TRP B 1 142 ? -1.476 2.791 15.547 1 98 142 TRP B CA 1
ATOM 2444 C C . TRP B 1 142 ? -0.425 2.955 16.641 1 98 142 TRP B C 1
ATOM 2446 O O . TRP B 1 142 ? 0.108 1.968 17.141 1 98 142 TRP B O 1
ATOM 2456 N N . MET B 1 143 ? -0.077 4.211 16.938 1 97.88 143 MET B N 1
ATOM 2457 C CA . MET B 1 143 ? 0.917 4.473 17.984 1 97.88 143 MET B CA 1
ATOM 2458 C C . MET B 1 143 ? 0.517 3.807 19.297 1 97.88 143 MET B C 1
ATOM 2460 O O . MET B 1 143 ? 1.376 3.348 20.047 1 97.88 143 MET B O 1
ATOM 2464 N N . LYS B 1 144 ? -0.761 3.707 19.453 1 96.44 144 LYS B N 1
ATOM 2465 C CA . LYS B 1 144 ? -1.271 3.154 20.703 1 96.44 144 LYS B CA 1
ATOM 2466 C C . LYS B 1 144 ? -1.402 1.636 20.625 1 96.44 144 LYS B C 1
ATOM 2468 O O . LYS B 1 144 ? -1.117 0.928 21.594 1 96.44 144 LYS B O 1
ATOM 2473 N N . THR B 1 145 ? -1.751 1.104 19.516 1 96.25 145 THR B N 1
ATOM 2474 C CA . THR B 1 145 ? -2.154 -0.296 19.422 1 96.25 145 THR B CA 1
ATOM 2475 C C . THR B 1 145 ? -1.112 -1.111 18.656 1 96.25 145 THR B C 1
ATOM 2477 O O . THR B 1 145 ? -1.093 -2.34 18.75 1 96.25 145 THR B O 1
ATOM 2480 N N . LYS B 1 146 ? -0.361 -0.447 17.844 1 95.44 146 LYS B N 1
ATOM 2481 C CA . LYS B 1 146 ? 0.61 -1.051 16.922 1 95.44 146 LYS B CA 1
ATOM 2482 C C . LYS B 1 146 ? -0.078 -1.962 15.914 1 95.44 146 LYS B C 1
ATOM 2484 O O . LYS B 1 146 ? 0.52 -2.928 15.438 1 95.44 146 LYS B O 1
ATOM 2489 N N . LYS B 1 147 ? -1.368 -1.619 15.656 1 93 147 LYS B N 1
ATOM 2490 C CA . LYS B 1 147 ? -2.158 -2.348 14.664 1 93 147 LYS B CA 1
ATOM 2491 C C . LYS B 1 147 ? -2.857 -1.388 13.703 1 93 147 LYS B C 1
ATOM 2493 O O . LYS B 1 147 ? -3.344 -0.333 14.117 1 93 147 LYS B O 1
ATOM 2498 N N . LEU B 1 148 ? -2.834 -1.787 12.484 1 94.75 148 LEU B N 1
ATOM 2499 C CA . LEU B 1 148 ? -3.615 -1.032 11.508 1 94.75 148 LEU B CA 1
ATOM 2500 C C . LEU B 1 148 ? -4.961 -1.702 11.258 1 94.75 148 LEU B C 1
ATOM 2502 O O . LEU B 1 148 ? -5.059 -2.932 11.266 1 94.75 148 LEU B O 1
ATOM 2506 N N . THR B 1 149 ? -5.887 -0.864 10.992 1 93.12 149 THR B N 1
ATOM 2507 C CA . THR B 1 149 ? -7.176 -1.409 10.586 1 93.12 149 THR B CA 1
ATOM 2508 C C . THR B 1 149 ? -7.078 -2.07 9.219 1 93.12 149 THR B C 1
ATOM 2510 O O . THR B 1 149 ? -6.359 -1.588 8.336 1 93.12 149 THR B O 1
ATOM 2513 N N . ILE B 1 150 ? -7.867 -3.096 9.031 1 96.19 150 ILE B N 1
ATOM 2514 C CA . ILE B 1 150 ? -7.812 -3.887 7.809 1 96.19 150 ILE B CA 1
ATOM 2515 C C . ILE B 1 150 ? -8.82 -3.348 6.797 1 96.19 150 ILE B C 1
ATOM 2517 O O . ILE B 1 150 ? -8.477 -3.092 5.641 1 96.19 150 ILE B O 1
ATOM 2521 N N . GLU B 1 151 ? -10.016 -3.105 7.301 1 97.75 151 GLU B N 1
ATOM 2522 C CA . GLU B 1 151 ? -11.086 -2.656 6.414 1 97.75 151 GLU B CA 1
ATOM 2523 C C . GLU B 1 151 ? -10.984 -1.16 6.133 1 97.75 151 GLU B C 1
ATOM 2525 O O . GLU B 1 151 ? -10.492 -0.399 6.969 1 97.75 151 GLU B O 1
ATOM 2530 N N . ALA B 1 152 ? -11.461 -0.755 4.996 1 98.38 152 ALA B N 1
ATOM 2531 C CA . ALA B 1 152 ? -11.5 0.663 4.648 1 98.38 152 ALA B CA 1
ATOM 2532 C C . ALA B 1 152 ? -12.328 1.454 5.656 1 98.38 152 ALA B C 1
ATOM 2534 O O . ALA B 1 152 ? -13.375 0.985 6.117 1 98.38 152 ALA B O 1
ATOM 2535 N N . GLU B 1 153 ? -11.852 2.604 6 1 98 153 GLU B N 1
ATOM 2536 C CA . GLU B 1 153 ? -12.672 3.529 6.777 1 98 153 GLU B CA 1
ATOM 2537 C C . GLU B 1 153 ? -13.531 4.398 5.863 1 98 153 GLU B C 1
ATOM 2539 O O . GLU B 1 153 ? -13.016 5.164 5.051 1 98 153 GLU B O 1
ATOM 2544 N N . CYS B 1 154 ? -14.797 4.312 6.012 1 97.75 154 CYS B N 1
ATOM 2545 C CA . CYS B 1 154 ? -15.727 5.012 5.137 1 97.75 154 CYS B CA 1
ATOM 2546 C C . CYS B 1 154 ? -16.469 6.113 5.895 1 97.75 154 CYS B C 1
ATOM 2548 O O . CYS B 1 154 ? -17.016 5.871 6.969 1 97.75 154 CYS B O 1
ATOM 2550 N N . PHE B 1 155 ? -16.469 7.262 5.293 1 97.12 155 PHE B N 1
ATOM 2551 C CA . PHE B 1 155 ? -17.188 8.398 5.859 1 97.12 155 PHE B CA 1
ATOM 2552 C C . PHE B 1 155 ? -18.391 8.766 4.996 1 97.12 155 PHE B C 1
ATOM 2554 O O . PHE B 1 155 ? -18.234 9.094 3.818 1 97.12 155 PHE B O 1
ATOM 2561 N N . ASN B 1 156 ? -19.531 8.711 5.586 1 94.56 156 ASN B N 1
ATOM 2562 C CA . ASN B 1 156 ? -20.75 9.062 4.859 1 94.56 156 ASN B CA 1
ATOM 2563 C C . ASN B 1 156 ? -20.844 10.57 4.621 1 94.56 156 ASN B C 1
ATOM 2565 O O . ASN B 1 156 ? -21.469 11.016 3.65 1 94.56 156 ASN B O 1
ATOM 2569 N N . GLU B 1 157 ? -20.312 11.281 5.582 1 94.25 157 GLU B N 1
ATOM 2570 C CA . GLU B 1 157 ? -20.234 12.734 5.484 1 94.25 157 GLU B CA 1
ATOM 2571 C C . GLU B 1 157 ? -18.812 13.234 5.758 1 94.25 157 GLU B C 1
ATOM 2573 O O . GLU B 1 157 ? -18.094 12.648 6.574 1 94.25 157 GLU B O 1
ATOM 2578 N N . TRP B 1 158 ? -18.469 14.219 5.012 1 94.31 158 TRP B N 1
ATOM 2579 C CA . TRP B 1 158 ? -17.156 14.844 5.195 1 94.31 158 TRP B CA 1
ATOM 2580 C C . TRP B 1 158 ? -17.219 16.344 4.891 1 94.31 158 TRP B C 1
ATOM 2582 O O . TRP B 1 158 ? -17.641 16.734 3.799 1 94.31 158 TRP B O 1
ATOM 2592 N N . LYS B 1 159 ? -16.828 17.094 5.852 1 92.06 159 LYS B N 1
ATOM 2593 C CA . LYS B 1 159 ? -16.766 18.547 5.656 1 92.06 159 LYS B CA 1
ATOM 2594 C C . LYS B 1 159 ? -15.391 18.984 5.176 1 92.06 159 LYS B C 1
ATOM 2596 O O . LYS B 1 159 ? -14.406 18.859 5.898 1 92.06 159 LYS B O 1
ATOM 2601 N N . VAL B 1 160 ? -15.281 19.453 3.965 1 90 160 VAL B N 1
ATOM 2602 C CA . VAL B 1 160 ? -14.047 20.062 3.477 1 90 160 VAL B CA 1
ATOM 2603 C C . VAL B 1 160 ? -13.914 21.484 4.031 1 90 160 VAL B C 1
ATOM 2605 O O . VAL B 1 160 ? -14.773 22.328 3.793 1 90 160 VAL B O 1
ATOM 2608 N N . LEU B 1 161 ? -12.789 21.656 4.652 1 84.19 161 LEU B N 1
ATOM 2609 C CA . LEU B 1 161 ? -12.633 22.938 5.336 1 84.19 161 LEU B CA 1
ATOM 2610 C C . LEU B 1 161 ? -12.195 24.031 4.363 1 84.19 161 LEU B C 1
ATOM 2612 O O . LEU B 1 161 ? -11.469 23.75 3.402 1 84.19 161 LEU B O 1
ATOM 2616 N N . LYS B 1 162 ? -12.773 25.156 4.422 1 75.62 162 LYS B N 1
ATOM 2617 C CA . LYS B 1 162 ? -12.461 26.312 3.588 1 75.62 162 LYS B CA 1
ATOM 2618 C C . LYS B 1 162 ? -11.461 27.234 4.277 1 75.62 162 LYS B C 1
ATOM 2620 O O . LYS B 1 162 ? -11.414 27.312 5.508 1 75.62 162 LYS B O 1
#